Protein AF-A0A5E4IQS8-F1 (afdb_monomer_lite)

Structure (mmCIF, N/CA/C/O backbone):
data_AF-A0A5E4IQS8-F1
#
_entry.id   AF-A0A5E4IQS8-F1
#
loop_
_atom_site.group_PDB
_atom_site.id
_atom_site.type_symbol
_atom_site.label_atom_id
_atom_site.label_alt_id
_atom_site.label_comp_id
_atom_site.label_asym_id
_atom_site.label_entity_id
_atom_site.label_seq_id
_atom_site.pdbx_PDB_ins_code
_atom_site.Cartn_x
_atom_site.Cartn_y
_atom_site.Cartn_z
_atom_site.occupancy
_atom_site.B_iso_or_equiv
_atom_site.auth_seq_id
_atom_site.auth_comp_id
_atom_site.auth_asym_id
_atom_site.auth_atom_id
_atom_site.pdbx_PDB_model_num
ATOM 1 N N . MET A 1 1 ? -24.665 10.812 21.188 1.00 85.44 1 MET A N 1
ATOM 2 C CA . MET A 1 1 ? -24.007 9.504 21.394 1.00 85.44 1 MET A CA 1
ATOM 3 C C . MET A 1 1 ? -24.362 8.640 20.205 1.00 85.44 1 MET A C 1
ATOM 5 O O . MET A 1 1 ? -25.485 8.747 19.719 1.00 85.44 1 MET A O 1
ATOM 9 N N . ALA A 1 2 ? -23.408 7.871 19.702 1.00 87.38 2 ALA A N 1
ATOM 10 C CA . ALA A 1 2 ? -23.587 6.961 18.587 1.00 87.38 2 ALA A CA 1
ATOM 11 C C . ALA A 1 2 ? -23.256 5.541 19.056 1.00 87.38 2 ALA A C 1
ATOM 13 O O . ALA A 1 2 ? -22.151 5.292 19.540 1.00 87.38 2 ALA A O 1
ATOM 14 N N . SER A 1 3 ? -24.217 4.637 18.874 1.00 92.25 3 SER A N 1
ATOM 15 C CA . SER A 1 3 ? -24.029 3.204 19.079 1.00 92.25 3 SER A CA 1
ATOM 16 C C . SER A 1 3 ? -23.361 2.606 17.850 1.00 92.25 3 SER A C 1
ATOM 18 O O . SER A 1 3 ? -23.875 2.785 16.740 1.00 92.25 3 SER A O 1
ATOM 20 N N . ILE A 1 4 ? -22.245 1.909 18.036 1.00 94.06 4 ILE A N 1
ATOM 21 C CA . ILE A 1 4 ? -21.587 1.109 16.995 1.00 94.06 4 ILE A CA 1
ATOM 22 C C . ILE A 1 4 ? -21.351 -0.309 17.502 1.00 94.06 4 ILE A C 1
ATOM 24 O O . ILE A 1 4 ? -21.316 -0.543 18.708 1.00 94.06 4 ILE A O 1
ATOM 28 N N . GLU A 1 5 ? -21.157 -1.248 16.585 1.00 95.19 5 GLU A N 1
ATOM 29 C CA . GLU A 1 5 ? -20.845 -2.642 16.895 1.00 95.19 5 GLU A CA 1
ATOM 30 C C . GLU A 1 5 ? -19.453 -2.991 16.364 1.00 95.19 5 GLU A C 1
ATOM 32 O O . GLU A 1 5 ? -19.164 -2.754 15.194 1.00 95.19 5 GLU A O 1
ATOM 37 N N . VAL A 1 6 ? -18.593 -3.564 17.206 1.00 94.50 6 VAL A N 1
ATOM 38 C CA . VAL A 1 6 ? -17.263 -4.055 16.822 1.00 94.50 6 VAL A CA 1
ATOM 39 C C . VAL A 1 6 ? -17.162 -5.528 17.195 1.00 94.50 6 VAL A C 1
ATOM 41 O O . VAL A 1 6 ? -17.238 -5.869 18.374 1.00 94.50 6 VAL A O 1
ATOM 44 N N . ASP A 1 7 ? -17.025 -6.406 16.199 1.00 93.44 7 ASP A N 1
ATOM 45 C CA . ASP A 1 7 ? -16.983 -7.869 16.373 1.00 93.44 7 ASP A CA 1
ATOM 46 C C . ASP A 1 7 ? -18.123 -8.412 17.268 1.00 93.44 7 ASP A C 1
ATOM 48 O O . ASP A 1 7 ? -17.906 -9.232 18.163 1.00 93.44 7 ASP A O 1
ATOM 52 N N . GLY A 1 8 ? -19.348 -7.911 17.072 1.00 91.31 8 GLY A N 1
ATOM 53 C CA . GLY A 1 8 ? -20.524 -8.299 17.862 1.00 91.31 8 GLY A CA 1
ATOM 54 C C . GLY A 1 8 ? -20.674 -7.590 19.213 1.00 91.31 8 GLY A C 1
ATOM 55 O O . GLY A 1 8 ? -21.647 -7.841 19.922 1.00 91.31 8 GLY A O 1
ATOM 56 N N . LYS A 1 9 ? -19.743 -6.707 19.602 1.00 90.50 9 LYS A N 1
ATOM 57 C CA . LYS A 1 9 ? -19.822 -5.926 20.848 1.00 90.50 9 LYS A CA 1
ATOM 58 C C . LYS A 1 9 ? -20.271 -4.499 20.572 1.00 90.50 9 LYS A C 1
ATOM 60 O O . LYS A 1 9 ? -19.595 -3.767 19.854 1.00 90.50 9 LYS A O 1
ATOM 65 N N . SER A 1 10 ? -21.372 -4.083 21.190 1.00 90.88 10 SER A N 1
ATOM 66 C CA . SER A 1 10 ? -21.853 -2.704 21.094 1.00 90.88 10 SER A CA 1
ATOM 67 C C . SER A 1 10 ? -21.080 -1.762 22.020 1.00 90.88 10 SER A C 1
ATOM 69 O O . SER A 1 10 ? -20.809 -2.101 23.173 1.00 90.88 10 SER A O 1
ATOM 71 N N . VAL A 1 11 ? -20.764 -0.563 21.531 1.00 89.56 11 VAL A N 1
ATOM 72 C CA . VAL A 1 11 ? -20.163 0.522 22.315 1.00 89.56 11 VAL A CA 1
ATOM 73 C C . VAL A 1 11 ? -20.815 1.856 21.975 1.00 89.56 11 VAL A C 1
ATOM 75 O O . VAL A 1 11 ? -21.137 2.139 20.821 1.00 89.56 11 VAL A O 1
ATOM 78 N N . GLU A 1 12 ? -21.004 2.678 23.002 1.00 91.94 12 GLU A N 1
ATOM 79 C CA . GLU A 1 12 ? -21.505 4.041 22.878 1.00 91.94 12 GLU A CA 1
ATOM 80 C C . GLU A 1 12 ? -20.332 5.012 22.868 1.00 91.94 12 GLU A C 1
ATOM 82 O O . GLU A 1 12 ? -19.580 5.119 23.838 1.00 91.94 12 GLU A O 1
ATOM 87 N N . VAL A 1 13 ? -20.191 5.750 21.774 1.00 89.44 13 VAL A N 1
ATOM 88 C CA . VAL A 1 13 ? -19.145 6.762 21.616 1.00 89.44 13 VAL A CA 1
ATOM 89 C C . VAL A 1 13 ? -19.753 8.117 21.291 1.00 89.44 13 VAL A C 1
ATOM 91 O O . VAL A 1 13 ? -20.928 8.246 20.929 1.00 89.44 13 VAL A O 1
ATOM 94 N N . LYS A 1 14 ? -18.964 9.182 21.439 1.00 87.31 14 LYS A N 1
ATOM 95 C CA . LYS A 1 14 ? -19.402 10.511 21.014 1.00 87.31 14 LYS A CA 1
ATOM 96 C C . LYS A 1 14 ? -19.590 10.510 19.496 1.00 87.31 14 LYS A C 1
ATOM 98 O O . LYS A 1 14 ? -18.731 10.041 18.753 1.00 87.31 14 LYS A O 1
ATOM 103 N N . GLU A 1 15 ? -20.708 11.052 19.036 1.00 84.25 15 GLU A N 1
ATOM 104 C CA . GLU A 1 15 ? -20.966 11.207 17.606 1.00 84.25 15 GLU A CA 1
ATOM 105 C C . GLU A 1 15 ? -19.913 12.132 16.974 1.00 84.25 15 GLU A C 1
ATOM 107 O O . GLU A 1 15 ? -19.522 13.132 17.582 1.00 84.25 15 GLU A O 1
ATOM 112 N N . GLY A 1 16 ? -19.409 11.759 15.795 1.00 83.31 16 GLY A N 1
ATOM 113 C CA . GLY A 1 16 ? -18.315 12.467 15.122 1.00 83.31 16 GLY A CA 1
ATOM 114 C C . GLY A 1 16 ? -16.909 12.188 15.675 1.00 83.31 16 GLY A C 1
ATOM 115 O O . GLY A 1 16 ? -15.954 12.790 15.191 1.00 83.31 16 GLY A O 1
ATOM 116 N N . SER A 1 17 ? -16.752 11.291 16.658 1.00 91.06 17 SER A N 1
ATOM 117 C CA . SER A 1 17 ? -15.427 10.780 17.054 1.00 91.06 17 SER A CA 1
ATOM 118 C C . SER A 1 17 ? -14.770 9.974 15.927 1.00 91.06 17 SER A C 1
ATOM 120 O O . SER A 1 17 ? -15.445 9.502 15.003 1.00 91.06 17 SER A O 1
ATOM 122 N N . SER A 1 18 ? -13.444 9.819 15.980 1.00 93.31 18 SER A N 1
ATOM 123 C CA . SER A 1 18 ? -12.753 8.963 15.019 1.00 93.31 18 SER A CA 1
ATOM 124 C C . SER A 1 18 ? -12.981 7.487 15.350 1.00 93.31 18 SER A C 1
ATOM 126 O O . SER A 1 18 ? -13.159 7.105 16.508 1.00 93.31 18 SER A O 1
ATOM 128 N N . ILE A 1 19 ? -12.935 6.625 14.333 1.00 94.62 19 ILE A N 1
ATOM 129 C CA . ILE A 1 19 ? -12.995 5.171 14.549 1.00 94.62 19 ILE A CA 1
ATOM 130 C C . ILE A 1 19 ? -11.798 4.711 15.394 1.00 94.62 19 ILE A C 1
ATOM 132 O O . ILE A 1 19 ? -11.928 3.799 16.205 1.00 94.62 19 ILE A O 1
ATOM 136 N N . LYS A 1 20 ? -10.644 5.377 15.256 1.00 92.56 20 LYS A N 1
ATOM 137 C CA . LYS A 1 20 ? -9.470 5.149 16.104 1.00 92.56 20 LYS A CA 1
ATOM 138 C C . LYS A 1 20 ? -9.798 5.355 17.588 1.00 92.56 20 LYS A C 1
ATOM 140 O O . LYS A 1 20 ? -9.543 4.444 18.368 1.00 92.56 20 LYS A O 1
ATOM 145 N N . ASP A 1 21 ? -10.414 6.482 17.954 1.00 89.38 21 ASP A N 1
ATOM 146 C CA . ASP A 1 21 ? -10.785 6.774 19.350 1.00 89.38 21 ASP A CA 1
ATOM 147 C C . ASP A 1 21 ? -11.781 5.737 19.888 1.00 89.38 21 ASP A C 1
ATOM 149 O O . ASP A 1 21 ? -11.688 5.305 21.036 1.00 89.38 21 ASP A O 1
ATOM 153 N N . ALA A 1 22 ? -12.723 5.297 19.047 1.00 91.19 22 ALA A N 1
ATOM 154 C CA . ALA A 1 22 ? -13.688 4.264 19.411 1.00 91.19 22 ALA A CA 1
ATOM 155 C C . ALA A 1 22 ? -13.021 2.901 19.672 1.00 91.19 22 ALA A C 1
ATOM 157 O O . ALA A 1 22 ? -13.365 2.214 20.635 1.00 91.19 22 ALA A O 1
ATOM 158 N N . LEU A 1 23 ? -12.036 2.518 18.854 1.00 92.50 23 LEU A N 1
ATOM 159 C CA . LEU A 1 23 ? -11.242 1.307 19.073 1.00 92.50 23 LEU A CA 1
ATOM 160 C C . LEU A 1 23 ? -10.378 1.425 20.342 1.00 92.50 23 LEU A C 1
ATOM 162 O O . LEU A 1 23 ? -10.297 0.480 21.124 1.00 92.50 23 LEU A O 1
ATOM 166 N N . GLU A 1 24 ? -9.770 2.581 20.597 1.00 90.75 24 GLU A N 1
ATOM 167 C CA . GLU A 1 24 ? -9.005 2.816 21.829 1.00 90.75 24 GLU A CA 1
ATOM 168 C C . GLU A 1 24 ? -9.899 2.739 23.080 1.00 90.75 24 GLU A C 1
ATOM 170 O O . GLU A 1 24 ? -9.515 2.110 24.068 1.00 90.75 24 GLU A O 1
ATOM 175 N N . ALA A 1 25 ? -11.128 3.269 23.020 1.00 87.75 25 ALA A N 1
ATOM 176 C CA . ALA A 1 25 ? -12.119 3.161 24.097 1.00 87.75 25 ALA A CA 1
ATOM 177 C C . ALA A 1 25 ? -12.546 1.708 24.388 1.00 87.75 25 ALA A C 1
ATOM 179 O O . ALA A 1 25 ? -12.882 1.374 25.524 1.00 87.75 25 ALA A O 1
ATOM 180 N N . LEU A 1 26 ? -12.481 0.827 23.385 1.00 88.88 26 LEU A N 1
ATOM 181 C CA . LEU A 1 26 ? -12.693 -0.619 23.519 1.00 88.88 26 LEU A CA 1
ATOM 182 C C . LEU A 1 26 ? -11.461 -1.378 24.049 1.00 88.88 26 LEU A C 1
ATOM 184 O O . LEU A 1 26 ? -11.502 -2.601 24.199 1.00 88.88 26 LEU A O 1
ATOM 188 N N . GLY A 1 27 ? -10.365 -0.673 24.344 1.00 90.12 27 GLY A N 1
ATOM 189 C CA . GLY A 1 27 ? -9.129 -1.242 24.878 1.00 90.12 27 GLY A CA 1
ATOM 190 C C . GLY A 1 27 ? -8.151 -1.740 23.813 1.00 90.12 27 GLY A C 1
ATOM 191 O O . GLY A 1 27 ? -7.143 -2.370 24.154 1.00 90.12 27 GLY A O 1
ATOM 192 N N . PHE A 1 28 ? -8.404 -1.467 22.529 1.00 90.75 28 PHE A N 1
ATOM 193 C CA . PHE A 1 28 ? -7.434 -1.773 21.486 1.00 90.75 28 PHE A CA 1
ATOM 194 C C . PHE A 1 28 ? -6.240 -0.818 21.549 1.00 90.75 28 PHE A C 1
ATOM 196 O O . PHE A 1 28 ? -6.366 0.367 21.842 1.00 90.75 28 PHE A O 1
ATOM 203 N N . LYS A 1 29 ? -5.051 -1.341 21.241 1.00 93.19 29 LYS A N 1
ATOM 204 C CA . LYS A 1 29 ? -3.822 -0.544 21.148 1.00 93.19 29 LYS A CA 1
ATOM 205 C C . LYS A 1 29 ? -3.531 -0.209 19.699 1.00 93.19 29 LYS A C 1
ATOM 207 O O . LYS A 1 29 ? -3.627 -1.091 18.848 1.00 93.19 29 LYS A O 1
ATOM 212 N N . ILE A 1 30 ? -3.107 1.020 19.434 1.00 91.25 30 ILE A N 1
ATOM 213 C CA . ILE A 1 30 ? -2.637 1.434 18.112 1.00 91.25 30 ILE A CA 1
ATOM 214 C C . ILE A 1 30 ? -1.128 1.216 18.015 1.00 91.25 30 ILE A C 1
ATOM 216 O O . ILE A 1 30 ? -0.361 1.635 18.880 1.00 91.25 30 ILE A O 1
ATOM 220 N N . ALA A 1 31 ? -0.710 0.538 16.954 1.00 91.19 31 ALA A N 1
ATOM 221 C CA . ALA A 1 31 ? 0.678 0.261 16.631 1.00 91.19 31 ALA A CA 1
ATOM 222 C C . ALA A 1 31 ? 1.126 1.149 15.464 1.00 91.19 31 ALA A C 1
ATOM 224 O O . ALA A 1 31 ? 0.503 1.166 14.401 1.00 91.19 31 ALA A O 1
ATOM 225 N N . MET A 1 32 ? 2.244 1.849 15.652 1.00 87.12 32 MET A N 1
ATOM 226 C CA . MET A 1 32 ? 2.892 2.650 14.605 1.00 87.12 32 MET A CA 1
ATOM 227 C C . MET A 1 32 ? 3.995 1.875 13.889 1.00 87.12 32 MET A C 1
ATOM 229 O O . MET A 1 32 ? 4.355 2.206 12.761 1.00 87.12 32 MET A O 1
ATOM 233 N N . PHE A 1 33 ? 4.504 0.818 14.527 1.00 85.69 33 PHE A N 1
ATOM 234 C CA . PHE A 1 33 ? 5.557 -0.036 13.993 1.00 85.69 33 PHE A CA 1
ATOM 235 C C . PHE A 1 33 ? 5.079 -1.487 13.879 1.00 85.69 33 PHE A C 1
ATOM 237 O O . PHE A 1 33 ? 4.389 -1.962 14.782 1.00 85.69 33 PHE A O 1
ATOM 244 N N . PRO A 1 34 ? 5.501 -2.236 12.845 1.00 79.69 34 PRO A N 1
ATOM 245 C CA . PRO A 1 34 ? 5.106 -3.637 12.671 1.00 79.69 34 PRO A CA 1
ATOM 246 C C . PRO A 1 34 ? 5.489 -4.557 13.835 1.00 79.69 34 PRO A C 1
ATOM 248 O O . PRO A 1 34 ? 4.867 -5.594 14.033 1.00 79.69 34 PRO A O 1
ATOM 251 N N . SER A 1 35 ? 6.515 -4.196 14.612 1.00 79.50 35 SER A N 1
ATOM 252 C CA . SER A 1 35 ? 6.949 -4.958 15.788 1.00 79.50 35 SER A CA 1
ATOM 253 C C . SER A 1 35 ? 6.071 -4.744 17.025 1.00 79.50 35 SER A C 1
ATOM 255 O O . SER A 1 35 ? 6.222 -5.465 18.011 1.00 79.50 35 SER A O 1
ATOM 257 N N . GLN A 1 36 ? 5.204 -3.730 17.025 1.00 84.88 36 GLN A N 1
ATOM 258 C CA . GLN A 1 36 ? 4.317 -3.433 18.146 1.00 84.88 36 GLN A CA 1
ATOM 259 C C . GLN A 1 36 ? 3.044 -4.277 18.056 1.00 84.88 36 GLN A C 1
ATOM 261 O O . GLN A 1 36 ? 2.466 -4.450 16.987 1.00 84.88 36 GLN A O 1
ATOM 266 N N . LYS A 1 37 ? 2.576 -4.780 19.202 1.00 85.00 37 LYS A N 1
ATOM 267 C CA . LYS A 1 37 ? 1.266 -5.435 19.290 1.00 85.00 37 LYS A CA 1
ATOM 268 C C . LYS A 1 37 ? 0.165 -4.371 19.259 1.00 85.00 37 LYS A C 1
ATOM 270 O O . LYS A 1 37 ? 0.191 -3.460 20.083 1.00 85.00 37 LYS A O 1
ATOM 275 N N . GLY A 1 38 ? -0.804 -4.516 18.360 1.00 89.31 38 GLY A N 1
ATOM 276 C CA . GLY A 1 38 ? -1.940 -3.603 18.229 1.00 89.31 38 GLY A CA 1
ATOM 277 C C . GLY A 1 38 ? -2.459 -3.513 16.795 1.00 89.31 38 GLY A C 1
ATOM 278 O O . GLY A 1 38 ? -1.943 -4.186 15.902 1.00 89.31 38 GLY A O 1
ATOM 279 N N . PHE A 1 39 ? -3.458 -2.660 16.570 1.00 91.19 39 PHE A N 1
ATOM 280 C CA . PHE A 1 39 ? -3.901 -2.292 15.229 1.00 91.19 39 PHE A CA 1
ATOM 281 C C . PHE A 1 39 ? -2.862 -1.417 14.554 1.00 91.19 39 PHE A C 1
ATOM 283 O O . PHE A 1 39 ? -2.554 -0.318 15.015 1.00 91.19 39 PHE A O 1
ATOM 290 N N . PHE A 1 40 ? -2.333 -1.902 13.441 1.00 93.31 40 PHE A N 1
ATOM 291 C CA . PHE A 1 40 ? -1.278 -1.217 12.721 1.00 93.31 40 PHE A CA 1
ATOM 292 C C . PHE A 1 40 ? -1.838 -0.044 11.900 1.00 93.31 40 PHE A C 1
ATOM 294 O O . PHE A 1 40 ? -2.517 -0.243 10.893 1.00 93.31 40 PHE A O 1
ATOM 301 N N . MET A 1 41 ? -1.550 1.192 12.323 1.00 94.38 41 MET A N 1
ATOM 302 C CA . MET A 1 41 ? -2.039 2.429 11.690 1.00 94.38 41 MET A CA 1
ATOM 303 C C . MET A 1 41 ? -0.896 3.398 11.330 1.00 94.38 41 MET A C 1
ATOM 305 O O . MET A 1 41 ? -0.905 4.555 11.744 1.00 94.38 41 MET A O 1
ATOM 309 N N . PRO A 1 42 ? 0.098 2.963 10.536 1.00 92.69 42 PRO A N 1
ATOM 310 C CA . PRO A 1 42 ? 1.390 3.643 10.431 1.00 92.69 42 PRO A CA 1
ATOM 311 C C . PRO A 1 42 ? 1.348 5.015 9.749 1.00 92.69 42 PRO A C 1
ATOM 313 O O . PRO A 1 42 ? 2.099 5.904 10.132 1.00 92.69 42 PRO A O 1
ATOM 316 N N . CYS A 1 43 ? 0.513 5.192 8.719 1.00 93.19 43 CYS A N 1
ATOM 317 C CA . CYS A 1 43 ? 0.536 6.424 7.920 1.00 93.19 43 CYS A CA 1
ATOM 318 C C . CYS A 1 43 ? -0.361 7.537 8.468 1.00 93.19 43 CYS A C 1
ATOM 320 O O . CYS A 1 43 ? -0.123 8.699 8.178 1.00 93.19 43 CYS A O 1
ATOM 322 N N . GLN A 1 44 ? -1.428 7.182 9.193 1.00 92.25 44 GLN A N 1
ATOM 323 C CA . GLN A 1 44 ? -2.480 8.102 9.655 1.00 92.25 44 GLN A CA 1
ATOM 324 C C . GLN A 1 44 ? -3.087 9.028 8.574 1.00 92.25 44 GLN A C 1
ATOM 326 O O . GLN A 1 44 ? -3.775 9.985 8.899 1.00 92.25 44 GLN A O 1
ATOM 331 N N . THR A 1 45 ? -2.895 8.719 7.287 1.00 92.62 45 THR A N 1
ATOM 332 C CA . THR A 1 45 ? -3.428 9.495 6.153 1.00 92.62 45 THR A CA 1
ATOM 333 C C . THR A 1 45 ? -4.466 8.737 5.332 1.00 92.62 45 THR A C 1
ATOM 335 O O . THR A 1 45 ? -5.022 9.285 4.395 1.00 92.62 45 THR A O 1
ATOM 338 N N . GLY A 1 46 ? -4.713 7.458 5.626 1.00 94.44 46 GLY A N 1
ATOM 339 C CA . GLY A 1 46 ? -5.616 6.602 4.847 1.00 94.44 46 GLY A CA 1
ATOM 340 C C . GLY A 1 46 ? -5.021 6.050 3.545 1.00 94.44 46 GLY A C 1
ATOM 341 O O . GLY A 1 46 ? -5.593 5.133 2.968 1.00 94.44 46 GLY A O 1
ATOM 342 N N . GLY A 1 47 ? -3.840 6.509 3.114 1.00 95.81 47 GLY A N 1
ATOM 343 C CA . GLY A 1 47 ? -3.245 6.102 1.834 1.00 95.81 47 GLY A CA 1
ATOM 344 C C . GLY A 1 47 ? -2.664 4.680 1.798 1.00 95.81 47 GLY A C 1
ATOM 345 O O . GLY A 1 47 ? -2.776 3.991 0.783 1.00 95.81 47 GLY A O 1
ATOM 346 N N . CYS A 1 48 ? -2.068 4.195 2.899 1.00 95.81 48 CYS A N 1
ATOM 347 C CA . CYS A 1 48 ? -1.436 2.862 2.902 1.00 95.81 48 CYS A CA 1
ATOM 348 C C . CYS A 1 48 ? -2.439 1.706 2.985 1.00 95.81 48 CYS A C 1
ATOM 350 O O . CYS A 1 48 ? -2.096 0.590 2.603 1.00 95.81 48 CYS A O 1
ATOM 352 N N . TRP A 1 49 ? -3.650 1.959 3.498 1.00 96.56 49 TRP A N 1
ATOM 353 C CA . TRP A 1 49 ? -4.700 0.957 3.725 1.00 96.56 49 TRP A CA 1
ATOM 354 C C . TRP A 1 49 ? -4.343 -0.204 4.676 1.00 96.56 49 TRP A C 1
ATOM 356 O O . TRP A 1 49 ? -5.120 -1.141 4.823 1.00 96.56 49 TRP A O 1
ATOM 366 N N . SER A 1 50 ? -3.218 -0.139 5.392 1.00 95.38 50 SER A N 1
ATOM 367 C CA . SER A 1 50 ? -2.834 -1.173 6.369 1.00 95.38 50 SER A CA 1
ATOM 368 C C . SER A 1 50 ? -3.754 -1.246 7.586 1.00 95.38 50 SER A C 1
ATOM 370 O O . SER A 1 50 ? -3.847 -2.292 8.216 1.00 95.38 50 SER A O 1
ATOM 372 N N . CYS A 1 51 ? -4.435 -0.145 7.906 1.00 95.00 51 CYS A N 1
ATOM 373 C CA . CYS A 1 51 ? -5.410 -0.063 8.991 1.00 95.00 51 CYS A CA 1
ATOM 374 C C . CYS A 1 51 ? -6.832 -0.436 8.552 1.00 95.00 51 CYS A C 1
ATOM 376 O O . CYS A 1 51 ? -7.773 -0.193 9.301 1.00 9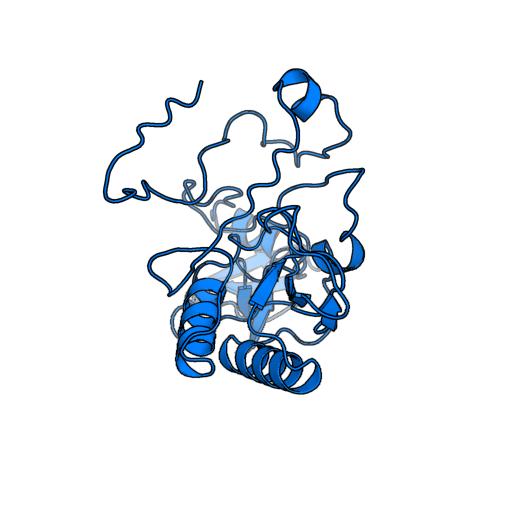5.00 51 CYS A O 1
ATOM 378 N N . ALA A 1 52 ? -7.022 -0.916 7.320 1.00 96.19 52 ALA A N 1
ATOM 379 C CA . ALA A 1 52 ? -8.358 -1.080 6.780 1.00 96.19 52 ALA A CA 1
ATOM 380 C C . ALA A 1 52 ? -9.129 -2.203 7.486 1.00 96.19 52 ALA A C 1
ATOM 382 O O . ALA A 1 52 ? -8.623 -3.320 7.615 1.00 96.19 52 ALA A O 1
ATOM 383 N N . LEU A 1 53 ? -10.353 -1.889 7.911 1.00 96.12 53 LEU A N 1
ATOM 384 C CA . LEU A 1 53 ? -11.296 -2.814 8.541 1.00 96.12 53 LEU A CA 1
ATOM 385 C C . LEU A 1 53 ? -12.539 -2.963 7.662 1.00 96.12 53 LEU A C 1
ATOM 387 O O . LEU A 1 53 ? -12.801 -2.114 6.806 1.00 96.12 53 LEU A O 1
ATOM 391 N N . GLU A 1 54 ? -13.293 -4.044 7.850 1.00 96.38 54 GLU A N 1
ATOM 392 C CA . GLU A 1 54 ? -14.591 -4.190 7.192 1.00 96.38 54 GLU A CA 1
ATOM 393 C C . GLU A 1 54 ? -15.635 -3.411 7.989 1.00 96.38 54 GLU A C 1
ATOM 395 O O . GLU A 1 54 ? -15.857 -3.674 9.167 1.00 96.38 54 GLU A O 1
ATOM 400 N N . ILE A 1 55 ? -16.263 -2.447 7.333 1.00 95.19 55 ILE A N 1
ATOM 401 C CA . ILE A 1 55 ? -17.282 -1.572 7.887 1.00 95.19 55 ILE A CA 1
ATOM 402 C C . ILE A 1 55 ? -18.521 -1.711 7.014 1.00 95.19 55 ILE A C 1
ATOM 404 O O . ILE A 1 55 ? -18.464 -1.446 5.816 1.00 95.19 55 ILE A O 1
ATOM 408 N N . ASP A 1 56 ? -19.619 -2.187 7.596 1.00 94.25 56 ASP A N 1
ATOM 409 C CA . ASP A 1 56 ? -20.888 -2.422 6.894 1.00 94.25 56 ASP A CA 1
ATOM 410 C C . ASP A 1 56 ? -20.729 -3.244 5.595 1.00 94.25 56 ASP A C 1
ATOM 412 O O . ASP A 1 56 ? -21.414 -3.033 4.596 1.00 94.25 56 ASP A O 1
ATOM 416 N N . GLY A 1 57 ? -19.804 -4.213 5.615 1.00 91.88 57 GLY A N 1
ATOM 417 C CA . GLY A 1 57 ? -19.492 -5.093 4.484 1.00 91.88 57 GLY A CA 1
ATOM 418 C C . GLY A 1 57 ? -18.490 -4.523 3.473 1.00 91.88 57 GLY A C 1
ATOM 419 O O . GLY A 1 57 ? -18.195 -5.185 2.479 1.00 91.88 57 GLY A O 1
ATOM 420 N N . GLN A 1 58 ? -17.943 -3.326 3.704 1.00 93.12 58 GLN A N 1
ATOM 421 C CA . GLN A 1 58 ? -16.949 -2.697 2.834 1.00 93.12 58 GLN A CA 1
ATOM 422 C C . GLN A 1 58 ? -15.615 -2.480 3.549 1.00 93.12 58 GLN A C 1
ATOM 424 O O . GLN A 1 58 ? -15.560 -2.013 4.680 1.00 93.12 58 GLN A O 1
ATOM 429 N N . LEU A 1 59 ? -14.507 -2.784 2.872 1.00 95.12 59 LEU A N 1
ATOM 430 C CA . LEU A 1 59 ? -13.172 -2.516 3.406 1.00 95.12 59 LEU A CA 1
ATOM 431 C C . LEU A 1 59 ? -12.874 -1.009 3.335 1.00 95.12 59 LEU A C 1
ATOM 433 O O . LEU A 1 59 ? -12.893 -0.448 2.238 1.00 95.12 59 LEU A O 1
ATOM 437 N N . MET A 1 60 ? -12.556 -0.375 4.468 1.00 95.00 60 MET A N 1
ATOM 438 C CA . MET A 1 60 ? -12.265 1.065 4.547 1.00 95.00 60 MET A CA 1
ATOM 439 C C . MET A 1 60 ? -11.106 1.385 5.508 1.00 95.00 60 MET A C 1
ATOM 441 O O . MET A 1 60 ? -10.967 0.722 6.538 1.00 95.00 60 MET A O 1
ATOM 445 N N . PRO A 1 61 ? -10.281 2.416 5.231 1.00 95.38 61 PRO A N 1
ATOM 446 C CA . PRO A 1 61 ? -9.195 2.830 6.114 1.00 95.38 61 PRO A CA 1
ATOM 447 C C . PRO A 1 61 ? -9.741 3.546 7.355 1.00 95.38 61 PRO A C 1
ATOM 449 O O . PRO A 1 61 ? -10.355 4.606 7.261 1.00 95.38 61 PRO A O 1
ATOM 452 N N . VAL A 1 62 ? -9.464 3.011 8.545 1.00 95.19 62 VAL A N 1
ATOM 453 C CA . VAL A 1 62 ? -10.078 3.532 9.782 1.00 95.19 62 VAL A CA 1
ATOM 454 C C . VAL A 1 62 ? -9.330 4.701 10.417 1.00 95.19 62 VAL A C 1
ATOM 456 O O . VAL A 1 62 ? -9.904 5.430 11.217 1.00 95.19 62 VAL A O 1
ATOM 459 N N . CYS A 1 63 ? -8.062 4.929 10.058 1.00 93.19 63 CYS A N 1
ATOM 460 C CA . CYS A 1 63 ? -7.249 5.985 10.678 1.00 93.19 63 CYS A CA 1
ATOM 461 C C . CYS A 1 63 ? -7.702 7.414 10.328 1.00 93.19 63 CYS A C 1
ATOM 463 O O . CYS A 1 63 ? -7.274 8.353 10.987 1.00 93.19 63 CYS A O 1
ATOM 465 N N . ILE A 1 64 ? -8.534 7.569 9.295 1.00 92.94 64 ILE A N 1
ATOM 466 C CA . ILE A 1 64 ? -9.175 8.835 8.899 1.00 92.94 64 ILE A CA 1
ATOM 467 C C . ILE A 1 64 ? -10.710 8.742 8.945 1.00 92.94 64 ILE A C 1
ATOM 469 O O . ILE A 1 64 ? -11.399 9.682 8.560 1.00 92.94 64 ILE A O 1
ATOM 473 N N . GLY A 1 65 ? -11.248 7.592 9.362 1.00 92.88 65 GLY A N 1
ATOM 474 C CA . GLY A 1 65 ? -12.681 7.333 9.372 1.00 92.88 65 GLY A CA 1
ATOM 475 C C . GLY A 1 65 ? -13.354 7.921 10.608 1.00 92.88 65 GLY A C 1
ATOM 476 O O . GLY A 1 65 ? -12.795 7.905 11.707 1.00 92.88 65 GLY A O 1
ATOM 477 N N . THR A 1 66 ? -14.582 8.400 10.432 1.00 94.62 66 THR A N 1
ATOM 478 C CA . THR A 1 66 ? -15.430 8.906 11.515 1.00 94.62 66 THR A CA 1
ATOM 479 C C . THR A 1 66 ? -16.529 7.910 11.845 1.00 94.62 66 THR A C 1
ATOM 481 O O . THR A 1 66 ? -17.097 7.279 10.953 1.00 94.62 66 THR A O 1
ATOM 484 N N . VAL A 1 67 ? -16.864 7.808 13.125 1.00 93.88 67 VAL A N 1
ATOM 485 C CA . VAL A 1 67 ? -17.963 6.973 13.614 1.00 93.88 67 VAL A CA 1
ATOM 486 C C . VAL A 1 67 ? -19.290 7.484 13.052 1.00 93.88 67 VAL A C 1
ATOM 488 O O . VAL A 1 67 ? -19.611 8.668 13.173 1.00 93.88 67 VAL A O 1
ATOM 491 N N . GLN A 1 68 ? -20.079 6.570 12.488 1.00 91.75 68 GLN A N 1
ATOM 492 C CA . GLN A 1 68 ? -21.477 6.802 12.128 1.00 91.75 68 GLN A CA 1
ATOM 493 C C . GLN A 1 68 ? -22.390 5.926 12.987 1.00 91.75 68 GLN A C 1
ATOM 495 O O . GLN A 1 68 ? -22.023 4.820 13.383 1.00 91.75 68 GLN A O 1
ATOM 500 N N . LYS A 1 69 ? -23.588 6.422 13.298 1.00 91.31 69 LYS A N 1
ATOM 501 C CA . LYS A 1 69 ? -24.562 5.690 14.113 1.00 91.31 69 LYS A CA 1
ATOM 502 C C . LYS A 1 69 ? -24.977 4.387 13.422 1.00 91.31 69 LYS A C 1
ATOM 504 O O . LYS A 1 69 ? -25.384 4.408 12.267 1.00 91.31 69 LYS A O 1
ATOM 509 N N . GLY A 1 70 ? -24.938 3.279 14.162 1.00 90.94 70 GLY A N 1
ATOM 510 C CA . GLY A 1 70 ? -25.329 1.952 13.679 1.00 90.94 70 GLY A CA 1
ATOM 511 C C . GLY A 1 70 ? -24.269 1.240 12.836 1.00 90.94 70 GLY A C 1
ATOM 512 O O . GLY A 1 70 ? -24.550 0.157 12.328 1.00 90.94 70 GLY A O 1
ATOM 513 N N . MET A 1 71 ? -23.077 1.826 12.701 1.00 94.00 71 MET A N 1
ATOM 514 C CA . MET A 1 71 ? -21.953 1.239 11.975 1.00 94.00 71 MET A CA 1
ATOM 515 C C . MET A 1 71 ? -21.545 -0.107 12.591 1.00 94.00 71 MET A C 1
ATOM 517 O O . MET A 1 71 ? -21.384 -0.210 13.812 1.00 94.00 71 MET A O 1
ATOM 521 N N . ARG A 1 72 ? -21.339 -1.122 11.744 1.00 95.81 72 ARG A N 1
ATOM 522 C CA . ARG A 1 72 ? -20.808 -2.434 12.144 1.00 95.81 72 ARG A CA 1
ATOM 523 C C . ARG A 1 72 ? -19.395 -2.629 11.620 1.00 95.81 72 ARG A C 1
ATOM 525 O O . ARG A 1 72 ? -19.174 -2.598 10.413 1.00 95.81 72 ARG A O 1
ATOM 532 N N . ILE A 1 73 ? -18.455 -2.879 12.521 1.00 95.75 73 ILE A N 1
ATOM 533 C CA . ILE A 1 73 ? -17.031 -3.040 12.239 1.00 95.75 73 ILE A CA 1
ATOM 534 C C . ILE A 1 73 ? -16.628 -4.489 12.520 1.00 95.75 73 ILE A C 1
ATOM 536 O O . ILE A 1 73 ? -16.850 -5.000 13.618 1.00 95.75 73 ILE A O 1
ATOM 540 N N . LYS A 1 74 ? -15.987 -5.139 11.548 1.00 95.44 74 LYS A N 1
ATOM 541 C CA . LYS A 1 74 ? -15.273 -6.404 11.747 1.00 95.44 74 LYS A CA 1
ATOM 542 C C . LYS A 1 74 ? -13.778 -6.174 11.638 1.00 95.44 74 LYS A C 1
ATOM 544 O O . LYS A 1 74 ? -13.289 -5.583 10.670 1.00 95.44 74 LYS A O 1
ATOM 549 N N . THR A 1 75 ? -13.055 -6.647 12.643 1.00 93.62 75 THR A N 1
ATOM 550 C CA . THR A 1 75 ? -11.614 -6.418 12.746 1.00 93.62 75 THR A CA 1
ATOM 551 C C . THR A 1 75 ? -10.792 -7.435 11.959 1.00 93.62 75 THR A C 1
ATOM 553 O O . THR A 1 75 ? -9.716 -7.100 11.460 1.00 93.62 75 THR A O 1
ATOM 556 N N . ASP A 1 76 ? -11.302 -8.658 11.796 1.00 92.38 76 ASP A N 1
ATOM 557 C CA . ASP A 1 76 ? -10.690 -9.669 10.939 1.00 92.38 76 ASP A CA 1
ATOM 558 C C . ASP A 1 76 ? -10.998 -9.388 9.463 1.00 92.38 76 ASP A C 1
ATOM 560 O O . ASP A 1 76 ? -12.123 -9.541 8.993 1.00 92.38 76 ASP A O 1
ATOM 564 N N . THR A 1 77 ? -9.965 -8.990 8.723 1.00 92.19 77 THR A N 1
ATOM 565 C CA . THR A 1 77 ? -10.024 -8.733 7.278 1.00 92.19 77 THR A CA 1
ATOM 566 C C . THR A 1 77 ? -9.194 -9.725 6.469 1.00 92.19 77 THR A C 1
ATOM 568 O O . THR A 1 77 ? -8.878 -9.479 5.300 1.00 92.19 77 THR A O 1
ATOM 571 N N . SER A 1 78 ? -8.808 -10.858 7.065 1.00 88.00 78 SER A N 1
ATOM 572 C CA . SER A 1 78 ? -7.943 -11.862 6.436 1.00 88.00 78 SER A CA 1
ATOM 573 C C . SER A 1 78 ? -8.504 -12.396 5.109 1.00 88.00 78 SER A C 1
ATOM 575 O O . SER A 1 78 ? -7.741 -12.597 4.155 1.00 88.00 78 SER A O 1
ATOM 577 N N 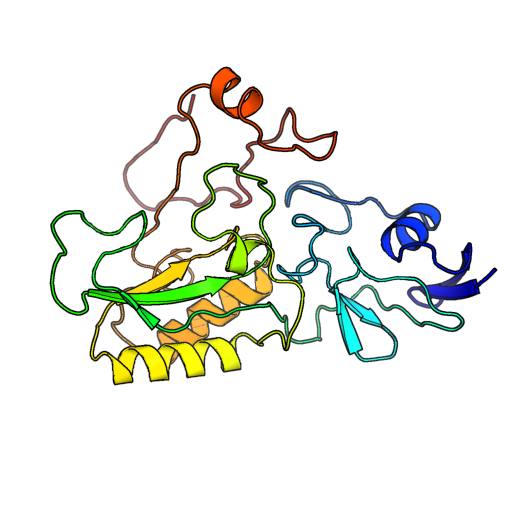. SER A 1 79 ? -9.828 -12.526 5.004 1.00 87.50 79 SER A N 1
ATOM 578 C CA . SER A 1 79 ? -10.560 -12.969 3.810 1.00 87.50 79 SER A CA 1
ATOM 579 C C . SER A 1 79 ? -10.727 -11.886 2.733 1.00 87.50 79 SER A C 1
ATOM 581 O O . SER A 1 79 ? -10.768 -12.203 1.545 1.00 87.50 79 SER A O 1
ATOM 583 N N . SER A 1 80 ? -10.760 -10.607 3.110 1.00 92.19 80 SER A N 1
ATOM 584 C CA . SER A 1 80 ? -11.008 -9.485 2.190 1.00 92.19 80 SER A CA 1
ATOM 585 C C . SER A 1 80 ? -9.746 -9.107 1.416 1.00 92.19 80 SER A C 1
ATOM 587 O O . SER A 1 80 ? -8.723 -8.876 2.060 1.00 92.19 80 SER A O 1
ATOM 589 N N . PRO A 1 81 ? -9.742 -9.019 0.070 1.00 94.19 81 PRO A N 1
ATOM 590 C CA . PRO A 1 81 ? -8.547 -8.659 -0.697 1.00 94.19 81 PRO A CA 1
ATOM 591 C C . PRO A 1 81 ? -7.936 -7.339 -0.207 1.00 94.19 81 PRO A C 1
ATOM 593 O O . PRO A 1 81 ? -8.673 -6.366 -0.023 1.00 94.19 81 PRO A O 1
ATOM 596 N N . PRO A 1 82 ? -6.608 -7.271 0.011 1.00 96.50 82 PRO A N 1
ATOM 597 C CA . PRO A 1 82 ? -5.997 -6.038 0.469 1.00 96.50 82 PRO A CA 1
ATOM 598 C C . PRO A 1 82 ? -6.134 -4.983 -0.629 1.00 96.50 82 PRO A C 1
ATOM 600 O O . PRO A 1 82 ? -6.051 -5.284 -1.819 1.00 96.50 82 PRO A O 1
ATOM 603 N N . LYS A 1 83 ? -6.299 -3.730 -0.229 1.00 97.38 83 LYS A N 1
ATOM 604 C CA . LYS A 1 83 ? -6.345 -2.592 -1.144 1.00 97.38 83 LYS A CA 1
ATOM 605 C C . LYS A 1 83 ? -5.260 -1.595 -0.772 1.00 97.38 83 LYS A C 1
ATOM 607 O O . LYS A 1 83 ? -4.758 -1.644 0.349 1.00 97.38 83 LYS A O 1
ATOM 612 N N . ARG A 1 84 ? -4.875 -0.730 -1.708 1.00 97.12 84 ARG A N 1
ATOM 613 C CA . ARG A 1 84 ? -3.965 0.391 -1.462 1.00 97.12 84 ARG A CA 1
ATOM 614 C C . ARG A 1 84 ? -4.172 1.486 -2.496 1.00 97.12 84 ARG A C 1
ATOM 616 O O . ARG A 1 84 ? -4.379 1.192 -3.669 1.00 97.12 84 ARG A O 1
ATOM 623 N N . MET A 1 85 ? -4.055 2.742 -2.081 1.00 97.19 85 MET A N 1
ATOM 624 C CA . MET A 1 85 ? -3.967 3.849 -3.029 1.00 97.19 85 MET A CA 1
ATOM 625 C C . MET A 1 85 ? -2.636 3.766 -3.780 1.00 97.19 85 MET A C 1
ATOM 627 O O . MET A 1 85 ? -1.563 3.786 -3.170 1.00 97.19 85 MET A O 1
ATOM 631 N N . VAL A 1 86 ? -2.707 3.655 -5.103 1.00 96.38 86 VAL A N 1
ATOM 632 C CA . VAL A 1 86 ? -1.542 3.608 -5.989 1.00 96.38 86 VAL A CA 1
ATOM 633 C C . VAL A 1 86 ? -1.853 4.429 -7.229 1.00 96.38 86 VAL A C 1
ATOM 635 O O . VAL A 1 86 ? -2.947 4.333 -7.777 1.00 96.38 86 VAL A O 1
ATOM 638 N N . GLY A 1 87 ? -0.898 5.236 -7.675 1.00 93.94 87 GLY A N 1
ATOM 639 C CA . GLY A 1 87 ? -1.072 6.090 -8.842 1.00 93.94 87 GLY A CA 1
ATOM 640 C C . GLY A 1 87 ? 0.234 6.363 -9.571 1.00 93.94 87 GLY A C 1
ATOM 641 O O . GLY A 1 87 ? 1.255 5.732 -9.309 1.00 93.94 87 GLY A O 1
ATOM 642 N N . GLY A 1 88 ? 0.187 7.315 -10.504 1.00 93.50 88 GLY A N 1
ATOM 643 C CA . GLY A 1 88 ? 1.371 7.780 -11.228 1.00 93.50 88 GLY A CA 1
ATOM 644 C C . GLY A 1 88 ? 2.068 6.686 -12.039 1.00 93.50 88 GLY A C 1
ATOM 645 O O . GLY A 1 88 ? 3.289 6.633 -12.048 1.00 93.50 88 GLY A O 1
ATOM 646 N N . PHE A 1 89 ? 1.299 5.812 -12.693 1.00 95.94 89 PHE A N 1
ATOM 647 C CA . PHE A 1 89 ? 1.830 4.811 -13.617 1.00 95.94 89 PHE A CA 1
ATOM 648 C C . PHE A 1 89 ? 2.424 5.503 -14.851 1.00 95.94 89 PHE A C 1
ATOM 650 O O . PHE A 1 89 ? 1.680 5.987 -15.707 1.00 95.94 89 PHE A O 1
ATOM 657 N N . MET A 1 90 ? 3.750 5.586 -14.934 1.00 94.88 90 MET A N 1
ATOM 658 C CA . MET A 1 90 ? 4.438 6.315 -16.004 1.00 94.88 90 MET A CA 1
ATOM 659 C C . MET A 1 90 ? 5.832 5.756 -16.293 1.00 94.88 90 MET A C 1
ATOM 661 O O . MET A 1 90 ? 6.407 5.049 -15.470 1.00 94.88 90 MET A O 1
ATOM 665 N N . GLY A 1 91 ? 6.366 6.073 -17.473 1.00 93.44 91 GLY A N 1
ATOM 666 C CA . GLY A 1 91 ? 7.779 5.875 -17.786 1.00 93.44 91 GLY A CA 1
ATOM 667 C C . GLY A 1 91 ? 8.640 6.922 -17.088 1.00 93.44 91 GLY A C 1
ATOM 668 O O . GLY A 1 91 ? 8.196 8.054 -16.894 1.00 93.44 91 GLY A O 1
ATOM 669 N N . HIS A 1 92 ? 9.869 6.554 -16.742 1.00 90.62 92 HIS A N 1
ATOM 670 C CA . HIS A 1 92 ? 10.886 7.460 -16.228 1.00 90.62 92 HIS A CA 1
ATOM 671 C C . HIS A 1 92 ? 12.140 7.450 -17.108 1.00 90.62 92 HIS A C 1
ATOM 673 O O . HIS A 1 92 ? 12.630 6.396 -17.528 1.00 90.62 92 HIS A O 1
ATOM 679 N N . HIS A 1 93 ? 12.673 8.649 -17.343 1.00 87.88 93 HIS A N 1
ATOM 680 C CA . HIS A 1 93 ? 13.945 8.867 -18.039 1.00 87.88 93 HIS A CA 1
ATOM 681 C C . HIS A 1 93 ? 15.163 8.633 -17.134 1.00 87.88 93 HIS A C 1
ATOM 683 O O . HIS A 1 93 ? 16.260 8.332 -17.599 1.00 87.88 93 HIS A O 1
ATOM 689 N N . VAL A 1 94 ? 14.959 8.760 -15.823 1.00 83.19 94 VAL A N 1
ATOM 690 C CA . VAL A 1 94 ? 15.967 8.563 -14.780 1.00 83.19 94 VAL A CA 1
ATOM 691 C C . VAL A 1 94 ? 15.419 7.609 -13.735 1.00 83.19 94 VAL A C 1
ATOM 693 O O . VAL A 1 94 ? 14.224 7.618 -13.449 1.00 83.19 94 VAL A O 1
ATOM 696 N N . GLY A 1 95 ? 16.285 6.778 -13.178 1.00 79.75 95 GLY A N 1
ATOM 697 C CA . GLY A 1 95 ? 15.857 5.763 -12.230 1.00 79.75 95 GLY A CA 1
ATOM 698 C C . GLY A 1 95 ? 15.649 6.333 -10.838 1.00 79.75 95 GLY A C 1
ATOM 699 O O . GLY A 1 95 ? 16.266 7.332 -10.460 1.00 79.75 95 GLY A O 1
ATOM 700 N N . GLY A 1 96 ? 14.800 5.671 -10.059 1.00 79.62 96 GLY A N 1
ATOM 701 C CA . GLY A 1 96 ? 14.678 5.942 -8.630 1.00 79.62 96 GLY A CA 1
ATOM 702 C C . GLY A 1 96 ? 15.932 5.565 -7.832 1.00 79.62 96 GLY A C 1
ATOM 703 O O . GLY A 1 96 ? 16.903 5.006 -8.353 1.00 79.62 96 GLY A O 1
ATOM 704 N N . VAL A 1 97 ? 15.883 5.828 -6.522 1.00 78.25 97 VAL A N 1
ATOM 705 C CA . VAL A 1 97 ? 16.888 5.345 -5.562 1.00 78.25 97 VAL A CA 1
ATOM 706 C C . VAL A 1 97 ? 17.073 3.834 -5.744 1.00 78.25 97 VAL A C 1
ATOM 708 O O . VAL A 1 97 ? 16.094 3.099 -5.793 1.00 78.25 97 VAL A O 1
ATOM 711 N N . GLY A 1 98 ? 18.323 3.376 -5.847 1.00 76.69 98 GLY A N 1
ATOM 712 C CA . GLY A 1 98 ? 18.662 1.967 -6.096 1.00 76.69 98 GLY A CA 1
ATOM 713 C C . GLY A 1 98 ? 18.921 1.618 -7.565 1.00 76.69 98 GLY A C 1
ATOM 714 O O . GLY A 1 98 ? 19.556 0.601 -7.832 1.00 76.69 98 GLY A O 1
ATOM 715 N N . THR A 1 99 ? 18.531 2.477 -8.510 1.00 82.12 99 THR A N 1
ATOM 716 C CA . THR A 1 99 ? 18.896 2.311 -9.924 1.00 82.12 99 THR A CA 1
ATOM 717 C C . THR A 1 99 ? 20.372 2.671 -10.123 1.00 82.12 99 THR A C 1
ATOM 719 O O . THR A 1 99 ? 20.795 3.746 -9.685 1.00 82.12 99 THR A O 1
ATOM 722 N N . PRO A 1 100 ? 21.181 1.825 -10.789 1.00 82.56 100 PRO A N 1
ATOM 723 C CA . PRO A 1 100 ? 22.555 2.173 -11.135 1.00 82.56 100 PRO A CA 1
ATOM 724 C C . PRO A 1 100 ? 22.676 3.518 -11.864 1.00 82.56 100 PRO A C 1
ATOM 726 O O . PRO A 1 100 ? 22.007 3.747 -12.868 1.00 82.56 100 PRO A O 1
ATOM 729 N N . TRP A 1 101 ? 23.575 4.387 -11.391 1.00 83.56 101 TRP A N 1
ATOM 730 C CA . TRP A 1 101 ? 23.702 5.776 -11.863 1.00 83.56 101 TRP A CA 1
ATOM 731 C C . TRP A 1 101 ? 24.061 5.910 -13.351 1.00 83.56 101 TRP A C 1
ATOM 733 O O . TRP A 1 101 ? 23.784 6.939 -13.960 1.00 83.56 101 TRP A O 1
ATOM 743 N N . TRP A 1 102 ? 24.681 4.884 -13.939 1.00 84.88 102 TRP A N 1
ATOM 744 C CA . TRP A 1 102 ? 25.053 4.855 -15.357 1.00 84.88 102 TRP A CA 1
ATOM 745 C C . TRP A 1 102 ? 23.896 4.460 -16.283 1.00 84.88 102 TRP A C 1
ATOM 747 O O . TRP A 1 102 ? 24.050 4.500 -17.501 1.00 84.88 102 TRP A O 1
ATOM 757 N N . LEU A 1 103 ? 22.750 4.039 -15.739 1.00 81.94 103 LEU A N 1
ATOM 758 C CA . LEU A 1 103 ? 21.552 3.789 -16.531 1.00 81.94 103 LEU A CA 1
ATOM 759 C C . LEU A 1 103 ? 20.845 5.121 -16.786 1.00 81.94 103 LEU A C 1
ATOM 761 O O . LEU A 1 103 ? 20.057 5.593 -15.972 1.00 81.94 103 LEU A O 1
ATOM 765 N N . CYS A 1 104 ? 21.136 5.716 -17.936 1.00 74.38 104 CYS A N 1
ATOM 766 C CA . CYS A 1 104 ? 20.487 6.915 -18.453 1.00 74.38 104 CYS A CA 1
ATOM 767 C C . CYS A 1 104 ? 20.108 6.703 -19.928 1.00 74.38 104 CYS A C 1
ATOM 769 O O . CYS A 1 104 ? 20.778 5.965 -20.651 1.00 74.38 104 CYS A O 1
ATOM 771 N N . GLY A 1 105 ? 19.000 7.298 -20.370 1.00 76.69 105 GLY A N 1
ATOM 772 C CA . GLY A 1 105 ? 18.480 7.132 -21.729 1.00 76.69 105 GLY A CA 1
ATOM 773 C C . GLY A 1 105 ? 17.079 7.720 -21.878 1.00 76.69 105 GLY A C 1
ATOM 774 O O . GLY A 1 105 ? 16.655 8.495 -21.024 1.00 76.69 105 GLY A O 1
ATOM 775 N N . ASP A 1 106 ? 16.364 7.331 -22.940 1.00 84.94 106 ASP A N 1
ATOM 776 C CA . ASP A 1 106 ? 14.980 7.763 -23.167 1.00 84.94 106 ASP A CA 1
ATOM 777 C C . ASP A 1 106 ? 14.062 7.221 -22.074 1.00 84.94 106 ASP A C 1
ATOM 779 O O . ASP A 1 106 ? 13.797 7.914 -21.113 1.00 84.94 106 ASP A O 1
ATOM 783 N N . TRP A 1 107 ? 13.597 5.979 -22.140 1.00 91.50 107 TRP A N 1
ATOM 784 C CA . TRP A 1 107 ? 12.838 5.379 -21.041 1.00 91.50 107 TRP A CA 1
ATOM 785 C C . TRP A 1 107 ? 13.666 4.260 -20.443 1.00 91.50 107 TRP A C 1
ATOM 787 O O . TRP A 1 107 ? 13.964 3.278 -21.121 1.00 91.50 107 TRP A O 1
ATOM 797 N N . ILE A 1 108 ? 14.063 4.405 -19.180 1.00 90.75 108 ILE A N 1
ATOM 798 C CA . ILE A 1 108 ? 14.901 3.396 -18.530 1.00 90.75 108 ILE A CA 1
ATOM 799 C C . ILE A 1 108 ? 14.096 2.462 -17.630 1.00 90.75 108 ILE A C 1
ATOM 801 O O . ILE A 1 108 ? 14.536 1.334 -17.411 1.00 90.75 108 ILE A O 1
ATOM 805 N N . GLU A 1 109 ? 12.951 2.911 -17.117 1.00 91.06 109 GLU A N 1
ATOM 806 C CA . GLU A 1 109 ? 12.039 2.143 -16.268 1.00 91.06 109 GLU A CA 1
ATOM 807 C C . GLU A 1 109 ? 10.613 2.698 -16.353 1.00 91.06 109 GLU A C 1
ATOM 809 O O . GLU A 1 109 ? 10.386 3.802 -16.849 1.00 91.06 109 GLU A O 1
ATOM 814 N N . VAL A 1 110 ? 9.645 1.928 -15.862 1.00 94.19 110 VAL A N 1
ATOM 815 C CA . VAL A 1 110 ? 8.316 2.437 -15.506 1.00 94.19 110 VAL A CA 1
ATOM 816 C C . VAL A 1 110 ? 8.139 2.357 -14.005 1.00 94.19 110 VAL A C 1
ATOM 818 O O . VAL A 1 110 ? 8.640 1.426 -13.379 1.00 94.19 110 VAL A O 1
ATOM 821 N N . ALA A 1 111 ? 7.396 3.295 -13.432 1.00 93.50 111 ALA A N 1
ATOM 822 C CA . ALA A 1 111 ? 7.122 3.316 -12.008 1.00 93.50 111 ALA A CA 1
ATOM 823 C C . ALA A 1 111 ? 5.640 3.510 -11.703 1.00 93.50 111 ALA A C 1
ATOM 825 O O . ALA A 1 111 ? 4.875 4.040 -12.510 1.00 93.50 111 ALA A O 1
ATOM 826 N N . CYS A 1 112 ? 5.245 3.087 -10.504 1.00 94.75 112 CYS A N 1
ATOM 827 C CA . CYS A 1 112 ? 4.029 3.543 -9.841 1.00 94.75 112 CYS A CA 1
ATOM 828 C C . CYS A 1 112 ? 4.364 3.999 -8.427 1.00 94.75 112 CYS A C 1
ATOM 830 O O . CYS A 1 112 ? 5.318 3.521 -7.807 1.00 94.75 112 CYS A O 1
ATOM 832 N N . PHE A 1 113 ? 3.516 4.860 -7.885 1.00 94.69 113 PHE A N 1
ATOM 833 C CA . PHE A 1 113 ? 3.694 5.458 -6.577 1.00 94.69 113 PHE A CA 1
ATOM 834 C C . PHE A 1 113 ? 2.595 4.987 -5.637 1.00 94.69 113 PHE A C 1
ATOM 836 O O . PHE A 1 113 ? 1.408 5.231 -5.854 1.00 94.69 113 PHE A O 1
ATOM 843 N N . THR A 1 114 ? 3.003 4.304 -4.578 1.00 95.31 114 THR A N 1
ATOM 844 C CA . THR A 1 114 ? 2.125 3.909 -3.485 1.00 95.31 114 THR A CA 1
ATOM 845 C C . THR A 1 114 ? 1.855 5.079 -2.547 1.00 95.31 114 THR A C 1
ATOM 847 O O . THR A 1 114 ? 2.742 5.893 -2.293 1.00 95.31 114 THR A O 1
ATOM 850 N N . ALA A 1 115 ? 0.647 5.159 -1.994 1.00 96.38 115 ALA A N 1
ATOM 851 C CA . ALA A 1 115 ? 0.336 6.133 -0.957 1.00 96.38 115 ALA A CA 1
ATOM 852 C C . ALA A 1 115 ? 0.524 5.570 0.457 1.00 96.38 115 ALA A C 1
ATOM 854 O O . ALA A 1 115 ? 0.619 4.354 0.683 1.00 96.38 115 ALA A O 1
ATOM 855 N N . GLY A 1 116 ? 0.534 6.498 1.411 1.00 94.56 116 GLY A N 1
ATOM 856 C CA . GLY A 1 116 ? 0.803 6.288 2.822 1.00 94.56 116 GLY A CA 1
ATOM 857 C C . GLY A 1 116 ? 2.299 6.246 3.114 1.00 94.56 116 GLY A C 1
ATOM 858 O O . GLY A 1 116 ? 3.027 5.405 2.592 1.00 94.56 116 GLY A O 1
ATOM 859 N N . CYS A 1 117 ? 2.744 7.136 3.993 1.00 91.75 117 CYS A N 1
ATOM 860 C CA . CYS A 1 117 ? 4.099 7.168 4.524 1.00 91.75 117 CYS A CA 1
ATOM 861 C C . CYS A 1 117 ? 4.026 7.355 6.039 1.00 91.75 117 CYS A C 1
ATOM 863 O O . CYS A 1 117 ? 3.162 8.077 6.529 1.00 91.75 117 CYS A O 1
ATOM 865 N N . ASN A 1 118 ? 4.909 6.693 6.777 1.00 89.19 118 ASN A N 1
ATOM 866 C CA . ASN A 1 118 ? 5.092 6.890 8.217 1.00 89.19 118 ASN A CA 1
ATOM 867 C C . ASN A 1 118 ? 6.151 7.966 8.524 1.00 89.19 118 ASN A C 1
ATOM 869 O O . ASN A 1 118 ? 6.479 8.190 9.687 1.00 89.19 118 ASN A O 1
ATOM 873 N N . PHE A 1 119 ? 6.673 8.629 7.489 1.00 85.75 119 PHE A N 1
ATOM 874 C CA . PHE A 1 119 ? 7.550 9.787 7.594 1.00 85.75 119 PHE A CA 1
ATOM 875 C C . PHE A 1 119 ? 6.879 11.025 7.010 1.00 85.75 119 PHE A C 1
ATOM 877 O O . PHE A 1 119 ? 6.211 10.943 5.982 1.00 85.75 119 PHE A O 1
ATOM 884 N N . CYS A 1 120 ? 7.164 12.174 7.620 1.00 83.50 120 CYS A N 1
ATOM 885 C CA . CYS A 1 120 ? 6.738 13.495 7.166 1.00 83.50 120 CYS A CA 1
ATOM 886 C C . CYS A 1 120 ? 7.927 14.301 6.625 1.00 83.50 120 CYS A C 1
ATOM 888 O O . CYS A 1 120 ? 8.207 15.393 7.108 1.00 83.50 120 CYS A O 1
ATOM 890 N N . CYS A 1 121 ? 8.695 13.731 5.685 1.00 84.38 121 CYS A N 1
ATOM 891 C CA . CYS A 1 121 ? 9.932 14.358 5.210 1.00 84.38 121 CYS A CA 1
ATOM 892 C C . CYS A 1 121 ? 9.645 15.720 4.545 1.00 84.38 121 CYS A C 1
ATOM 894 O O . CYS A 1 121 ? 8.865 15.762 3.590 1.00 84.38 121 CYS A O 1
ATOM 896 N N . PRO A 1 122 ? 10.307 16.811 4.958 1.00 81.44 122 PRO A N 1
ATOM 897 C CA . PRO A 1 122 ? 10.037 18.143 4.416 1.00 81.44 122 PRO A CA 1
ATOM 898 C C . PRO A 1 122 ? 10.518 18.298 2.966 1.00 81.44 122 PRO A C 1
ATOM 900 O O . PRO A 1 122 ? 9.929 19.050 2.199 1.00 81.44 122 PRO A O 1
ATOM 903 N N . GLN A 1 123 ? 11.532 17.532 2.551 1.00 84.62 123 GLN A N 1
ATOM 904 C CA . GLN A 1 123 ? 12.008 17.462 1.164 1.00 84.62 123 GLN A CA 1
ATOM 905 C C . GLN A 1 123 ? 11.327 16.347 0.348 1.00 84.62 123 GLN A C 1
ATOM 907 O O . GLN A 1 123 ? 11.888 15.872 -0.638 1.00 84.62 123 GLN A O 1
ATOM 912 N N . CYS A 1 124 ? 10.146 15.863 0.756 1.00 87.94 124 CYS A N 1
ATOM 913 C CA . CYS A 1 124 ? 9.466 14.789 0.032 1.00 87.94 124 CYS A CA 1
ATOM 914 C C . CYS A 1 124 ? 9.050 15.251 -1.375 1.00 87.94 124 CYS A C 1
ATOM 916 O O . CYS A 1 124 ? 8.058 15.955 -1.545 1.00 87.94 124 CYS A O 1
ATOM 918 N N . GLN A 1 125 ? 9.775 14.797 -2.398 1.00 87.44 125 GLN A N 1
ATOM 919 C CA . GLN A 1 125 ? 9.463 15.093 -3.801 1.00 87.44 125 GLN A CA 1
ATOM 920 C C . GLN A 1 125 ? 8.136 14.454 -4.244 1.00 87.44 125 GLN A C 1
ATOM 922 O O . GLN A 1 125 ? 7.406 15.015 -5.058 1.00 87.44 125 GLN A O 1
ATOM 927 N N . ASN A 1 126 ? 7.781 13.319 -3.636 1.00 88.88 126 ASN A N 1
ATOM 928 C CA . ASN A 1 126 ? 6.598 12.528 -3.972 1.00 88.88 126 ASN A CA 1
ATOM 929 C C . ASN A 1 126 ? 5.416 12.771 -3.020 1.00 88.88 126 ASN A C 1
ATOM 931 O O . ASN A 1 126 ? 4.534 11.918 -2.915 1.00 88.88 126 ASN A O 1
ATOM 935 N N . TRP A 1 127 ? 5.368 13.914 -2.322 1.00 91.25 127 TRP A N 1
ATOM 936 C CA . TRP A 1 127 ? 4.367 14.183 -1.277 1.00 91.25 127 TRP A CA 1
ATOM 937 C C . TRP A 1 127 ? 2.920 14.031 -1.770 1.00 91.25 127 TRP A C 1
ATOM 939 O O . TRP A 1 127 ? 2.070 13.520 -1.042 1.00 91.25 127 TRP A O 1
ATOM 949 N N . ARG A 1 128 ? 2.651 14.400 -3.032 1.00 91.06 128 ARG A N 1
ATOM 950 C CA . ARG A 1 128 ? 1.327 14.273 -3.668 1.00 91.06 128 ARG A CA 1
ATOM 951 C C . ARG A 1 128 ? 0.837 12.829 -3.740 1.00 91.06 128 ARG A C 1
ATOM 953 O O . ARG A 1 128 ? -0.359 12.595 -3.634 1.00 91.06 128 ARG A O 1
ATOM 960 N N . PHE A 1 129 ? 1.752 11.877 -3.910 1.00 91.81 129 PHE A N 1
ATOM 961 C CA . PHE A 1 129 ? 1.432 10.452 -3.895 1.00 91.81 129 PHE A CA 1
ATOM 962 C C . PHE A 1 129 ? 1.492 9.889 -2.476 1.00 91.81 129 PHE A C 1
ATOM 964 O O . PHE A 1 129 ? 0.588 9.169 -2.068 1.00 91.81 129 PHE A O 1
ATOM 971 N N . ALA A 1 130 ? 2.511 10.256 -1.693 1.00 91.44 130 ALA A N 1
ATOM 972 C CA . ALA A 1 130 ? 2.716 9.749 -0.337 1.00 91.44 130 ALA A CA 1
ATOM 973 C C . ALA A 1 130 ? 1.530 10.038 0.602 1.00 91.44 130 ALA A C 1
ATOM 975 O O . ALA A 1 130 ? 1.203 9.200 1.444 1.00 91.44 130 ALA A O 1
ATOM 976 N N . TYR A 1 131 ? 0.852 11.177 0.435 1.00 90.69 131 TYR A N 1
ATOM 977 C CA . TYR A 1 131 ? -0.309 11.566 1.246 1.00 90.69 131 TYR A CA 1
ATOM 978 C C . TYR A 1 131 ? -1.632 11.533 0.475 1.00 90.69 131 TYR A C 1
ATOM 980 O O . TYR A 1 131 ? -2.614 12.133 0.907 1.00 90.69 131 TYR A O 1
ATOM 988 N N . LEU A 1 132 ? -1.679 10.818 -0.653 1.00 90.56 132 LEU A N 1
ATOM 989 C CA . LEU A 1 132 ? -2.924 10.592 -1.376 1.00 90.56 132 LEU A CA 1
ATOM 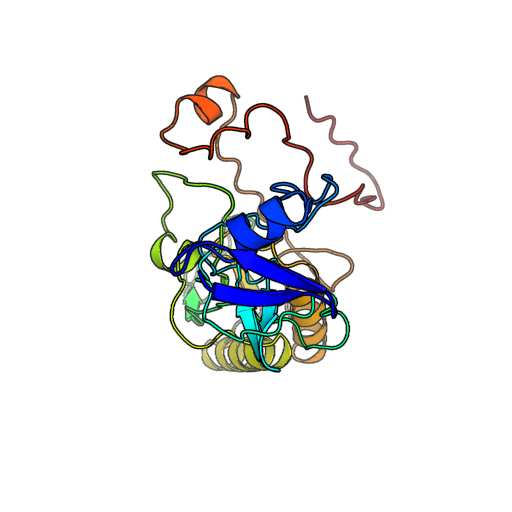990 C C . LEU A 1 132 ? -3.879 9.745 -0.519 1.00 90.56 132 LEU A C 1
ATOM 992 O O . LEU A 1 132 ? -3.583 8.593 -0.193 1.00 90.56 132 LEU A O 1
ATOM 996 N N . ALA A 1 133 ? -5.022 10.330 -0.172 1.00 85.69 133 ALA A N 1
ATOM 997 C CA . ALA A 1 133 ? -6.047 9.723 0.681 1.00 85.69 133 ALA A CA 1
ATOM 998 C C . ALA A 1 133 ? -7.406 9.560 -0.019 1.00 85.69 133 ALA A C 1
ATOM 1000 O O . ALA A 1 133 ? -8.313 8.946 0.533 1.00 85.69 133 ALA A O 1
ATOM 1001 N N . THR A 1 134 ? -7.555 10.130 -1.217 1.00 86.00 134 THR A N 1
ATOM 1002 C CA . THR A 1 134 ? -8.808 10.192 -1.972 1.00 86.00 134 THR A CA 1
ATOM 1003 C C . THR A 1 134 ? -8.685 9.469 -3.308 1.00 86.00 134 THR A C 1
ATOM 1005 O O . THR A 1 134 ? -7.613 9.439 -3.915 1.00 86.00 134 THR A O 1
ATOM 1008 N N . GLY A 1 135 ? -9.802 8.915 -3.775 1.00 88.81 135 GLY A N 1
ATOM 1009 C CA . GLY A 1 135 ? -9.891 8.126 -5.003 1.00 88.81 135 GLY A CA 1
ATOM 1010 C C . GLY A 1 135 ? -10.059 6.633 -4.729 1.00 88.81 135 GLY A C 1
ATOM 1011 O O . GLY A 1 135 ? -10.222 6.216 -3.581 1.00 88.81 135 GLY A O 1
ATOM 1012 N N . ASP A 1 136 ? -10.012 5.842 -5.799 1.00 93.19 136 ASP A N 1
ATOM 1013 C CA . ASP A 1 136 ? -10.250 4.405 -5.724 1.00 93.19 136 ASP A CA 1
ATOM 1014 C C . ASP A 1 136 ? -8.949 3.642 -5.440 1.00 93.19 136 ASP A C 1
ATOM 1016 O O . ASP A 1 136 ? -8.000 3.694 -6.231 1.00 93.19 1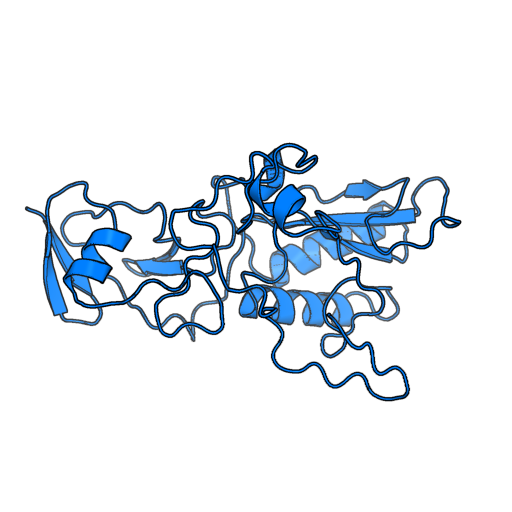36 ASP A O 1
ATOM 1020 N N . PRO A 1 137 ? -8.867 2.916 -4.317 1.00 96.75 137 PRO A N 1
ATOM 1021 C CA . PRO A 1 137 ? -7.715 2.083 -4.023 1.00 96.75 137 PRO A CA 1
ATOM 1022 C C . PRO A 1 137 ? -7.715 0.842 -4.921 1.00 96.75 137 PRO A C 1
ATOM 1024 O O . PRO A 1 137 ? -8.752 0.237 -5.195 1.00 96.75 137 PRO A O 1
ATOM 1027 N N . LEU A 1 138 ? -6.527 0.398 -5.309 1.00 98.12 138 LEU A N 1
ATOM 1028 C CA . LEU A 1 138 ? -6.360 -0.767 -6.162 1.00 98.12 138 LEU A CA 1
ATOM 1029 C C . LEU A 1 138 ? -6.077 -2.015 -5.334 1.00 98.12 138 LEU A C 1
ATOM 1031 O O . LEU A 1 138 ? -5.315 -1.996 -4.361 1.00 98.12 138 LEU A O 1
ATOM 1035 N N . THR A 1 139 ? -6.647 -3.130 -5.762 1.00 98.25 139 THR A N 1
ATOM 1036 C CA . THR A 1 139 ? -6.194 -4.463 -5.371 1.00 98.25 139 THR A CA 1
ATOM 1037 C C . THR A 1 139 ? -4.868 -4.800 -6.070 1.00 98.25 139 THR A C 1
ATOM 1039 O O . THR A 1 139 ? -4.528 -4.205 -7.101 1.00 98.25 139 THR A O 1
ATOM 1042 N N . PRO A 1 140 ? -4.095 -5.772 -5.556 1.00 97.69 140 PRO A N 1
ATOM 1043 C CA . PRO A 1 140 ? -2.854 -6.195 -6.193 1.00 97.69 140 PRO A CA 1
ATOM 1044 C C . PRO A 1 140 ? -3.006 -6.618 -7.668 1.00 97.69 140 PRO A C 1
ATOM 1046 O O . PRO A 1 140 ? -2.195 -6.163 -8.477 1.00 97.69 140 PRO A O 1
ATOM 1049 N N . PRO A 1 141 ? -4.033 -7.401 -8.077 1.00 98.31 141 PRO A N 1
ATOM 1050 C CA . PRO A 1 141 ? -4.236 -7.739 -9.488 1.00 98.31 141 PRO A CA 1
ATOM 1051 C C . PRO A 1 141 ? -4.517 -6.533 -10.386 1.00 98.31 141 PRO A C 1
ATOM 1053 O O . PRO A 1 141 ? -4.032 -6.492 -11.515 1.00 98.31 141 PRO A O 1
ATOM 1056 N N . GLU A 1 142 ? -5.290 -5.554 -9.913 1.00 98.50 142 GLU A N 1
ATOM 1057 C CA . GLU A 1 142 ? -5.591 -4.340 -10.682 1.00 98.50 142 GLU A CA 1
ATOM 1058 C C . GLU A 1 142 ? -4.322 -3.517 -10.909 1.00 98.50 142 GLU A C 1
ATOM 1060 O O . GLU A 1 142 ? -3.991 -3.190 -12.051 1.00 98.50 142 GLU A O 1
ATOM 1065 N N . ALA A 1 143 ? -3.556 -3.264 -9.845 1.00 98.06 143 ALA A N 1
ATOM 1066 C CA . ALA A 1 143 ? -2.299 -2.531 -9.940 1.00 98.06 143 ALA A CA 1
ATOM 1067 C C . ALA A 1 143 ? -1.271 -3.256 -10.824 1.00 98.06 143 ALA A C 1
ATOM 1069 O O . ALA A 1 143 ? -0.620 -2.621 -11.654 1.00 98.06 143 ALA A O 1
ATOM 1070 N N . ALA A 1 144 ? -1.145 -4.583 -10.703 1.00 97.38 144 ALA A N 1
ATOM 1071 C CA . ALA A 1 144 ? -0.205 -5.367 -11.505 1.00 97.38 144 ALA A CA 1
ATOM 1072 C C . ALA A 1 144 ? -0.555 -5.330 -13.003 1.00 97.38 144 ALA A C 1
ATOM 1074 O O . ALA A 1 144 ? 0.337 -5.210 -13.849 1.00 97.38 144 ALA A O 1
ATOM 1075 N N . LYS A 1 145 ? -1.850 -5.362 -13.350 1.00 98.38 145 LYS A N 1
ATOM 1076 C CA . LYS A 1 145 ? -2.320 -5.210 -14.737 1.00 98.38 145 LYS A CA 1
ATOM 1077 C C . LYS A 1 145 ? -2.002 -3.824 -15.297 1.00 98.38 145 LYS A C 1
ATOM 1079 O O . LYS A 1 145 ? -1.465 -3.738 -16.401 1.00 98.38 145 LYS A O 1
ATOM 1084 N N . LEU A 1 146 ? -2.280 -2.759 -14.540 1.00 98.25 146 LEU A N 1
ATOM 1085 C CA . LEU A 1 146 ? -1.970 -1.384 -14.954 1.00 98.25 146 LEU A CA 1
ATOM 1086 C C . LEU A 1 146 ? -0.466 -1.177 -15.146 1.00 98.25 146 LEU A C 1
AT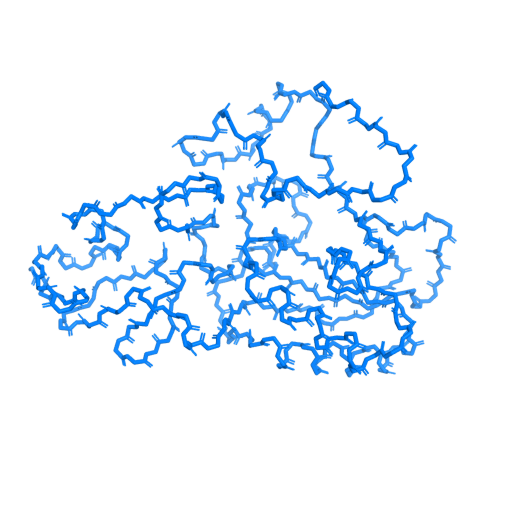OM 1088 O O . LEU A 1 146 ? -0.038 -0.618 -16.158 1.00 98.25 146 LEU A O 1
ATOM 1092 N N . MET A 1 147 ? 0.347 -1.688 -14.224 1.00 97.19 147 MET A N 1
ATOM 1093 C CA . MET A 1 147 ? 1.801 -1.621 -14.330 1.00 97.19 147 MET A CA 1
ATOM 1094 C C . MET A 1 147 ? 2.321 -2.390 -15.548 1.00 97.19 147 MET A C 1
ATOM 1096 O O . MET A 1 147 ? 3.120 -1.867 -16.318 1.00 97.19 147 MET A O 1
ATOM 1100 N N . THR A 1 148 ? 1.813 -3.600 -15.787 1.00 97.38 148 THR A N 1
ATOM 1101 C CA . THR A 1 148 ? 2.170 -4.408 -16.965 1.00 97.38 148 THR A CA 1
ATOM 1102 C C . THR A 1 148 ? 1.818 -3.690 -18.270 1.00 97.38 148 THR A C 1
ATOM 1104 O O . THR A 1 148 ? 2.620 -3.660 -19.204 1.00 97.38 148 THR A O 1
ATOM 1107 N N . ALA A 1 149 ? 0.633 -3.078 -18.343 1.00 98.06 149 ALA A N 1
ATOM 1108 C CA . ALA A 1 149 ? 0.225 -2.285 -19.500 1.00 98.06 149 ALA A CA 1
ATOM 1109 C C . ALA A 1 149 ? 1.139 -1.064 -19.701 1.00 98.06 149 ALA A C 1
ATOM 1111 O O . ALA A 1 149 ? 1.548 -0.776 -20.825 1.00 98.06 149 ALA A O 1
ATOM 1112 N N . THR A 1 150 ? 1.518 -0.396 -18.610 1.00 97.75 150 THR A N 1
ATOM 1113 C CA . THR A 1 150 ? 2.443 0.746 -18.620 1.00 97.75 150 THR A CA 1
ATOM 1114 C C . THR A 1 150 ? 3.819 0.324 -19.123 1.00 97.75 150 THR A C 1
ATOM 1116 O O . THR A 1 150 ? 4.333 0.919 -20.065 1.00 97.75 150 THR A O 1
ATOM 1119 N N . ARG A 1 151 ? 4.378 -0.771 -18.595 1.00 95.50 151 ARG A N 1
ATOM 1120 C CA . ARG A 1 151 ? 5.639 -1.349 -19.075 1.00 95.50 151 ARG A CA 1
A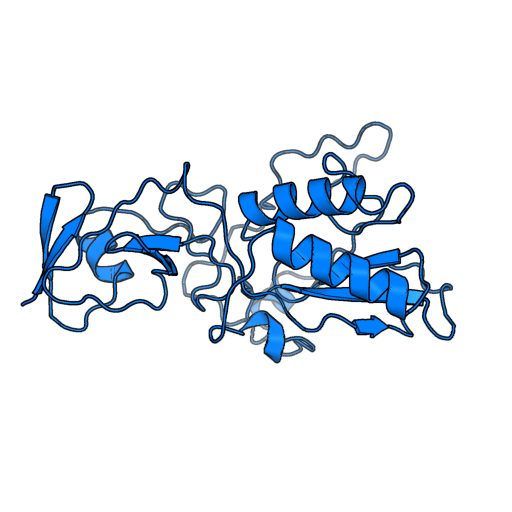TOM 1121 C C . ARG A 1 151 ? 5.613 -1.593 -20.584 1.00 95.50 151 ARG A C 1
ATOM 1123 O O . ARG A 1 151 ? 6.543 -1.197 -21.280 1.00 95.50 151 ARG A O 1
ATOM 1130 N N . ARG A 1 152 ? 4.545 -2.218 -21.096 1.00 95.88 152 ARG A N 1
ATOM 1131 C CA . ARG A 1 152 ? 4.380 -2.494 -22.536 1.00 95.88 152 ARG A CA 1
ATOM 1132 C C . ARG A 1 152 ? 4.293 -1.213 -23.360 1.00 95.88 152 ARG A C 1
ATOM 1134 O O . ARG A 1 152 ? 4.909 -1.142 -24.415 1.00 95.88 152 ARG A O 1
ATOM 1141 N N . ARG A 1 153 ? 3.571 -0.201 -22.869 1.00 96.88 153 ARG A N 1
ATOM 1142 C CA . ARG A 1 153 ? 3.429 1.104 -23.530 1.00 96.88 153 ARG A CA 1
ATOM 1143 C C . ARG A 1 153 ? 4.768 1.819 -23.710 1.00 96.88 153 ARG A C 1
ATOM 1145 O O . ARG A 1 153 ? 4.984 2.417 -24.756 1.00 96.88 153 ARG A O 1
ATOM 1152 N N . TYR A 1 154 ? 5.628 1.780 -22.695 1.00 95.69 154 TYR A N 1
ATOM 1153 C CA . TYR A 1 154 ? 6.940 2.436 -22.726 1.00 95.69 154 TYR A CA 1
ATOM 1154 C C . TYR A 1 154 ? 8.068 1.527 -23.235 1.00 95.69 154 TYR A C 1
ATOM 1156 O O . TYR A 1 154 ? 9.187 1.996 -23.395 1.00 95.69 154 TYR A O 1
ATOM 1164 N N . ALA A 1 155 ? 7.777 0.249 -23.508 1.00 93.31 155 ALA A N 1
ATOM 1165 C CA . ALA A 1 155 ? 8.718 -0.744 -24.025 1.00 93.31 155 ALA A CA 1
ATOM 1166 C C . ALA A 1 155 ? 10.020 -0.871 -23.202 1.00 93.31 155 ALA A C 1
ATOM 1168 O O . ALA A 1 155 ? 11.111 -0.967 -23.758 1.00 93.31 155 ALA A O 1
ATOM 1169 N N . VAL A 1 156 ? 9.903 -0.906 -21.870 1.00 90.88 156 VAL A N 1
ATOM 1170 C CA . VAL A 1 156 ? 11.046 -1.048 -20.946 1.00 90.88 156 VAL A CA 1
ATOM 1171 C C . VAL A 1 156 ? 11.046 -2.385 -20.202 1.00 90.88 156 VAL A C 1
ATOM 1173 O O . VAL A 1 156 ? 10.021 -3.055 -20.061 1.00 90.88 156 VAL A O 1
ATOM 1176 N N . GLU A 1 157 ? 12.204 -2.786 -19.682 1.00 87.38 157 GLU A N 1
ATOM 1177 C CA . GLU A 1 157 ? 12.353 -4.024 -18.899 1.00 87.38 157 GLU A CA 1
ATOM 1178 C C . GLU A 1 157 ? 12.214 -3.826 -17.385 1.00 87.38 157 GLU A C 1
ATOM 1180 O O . GLU A 1 157 ? 11.807 -4.753 -16.683 1.00 87.38 157 GLU A O 1
ATOM 1185 N N . ARG A 1 158 ? 12.560 -2.637 -16.880 1.00 89.50 158 ARG A N 1
ATOM 1186 C CA . ARG A 1 158 ? 12.551 -2.320 -15.447 1.00 89.50 158 ARG A CA 1
ATOM 1187 C C . ARG A 1 158 ? 11.189 -1.808 -14.997 1.00 89.50 158 ARG A C 1
ATOM 1189 O O . ARG A 1 158 ? 10.607 -0.928 -15.635 1.00 89.50 158 ARG A O 1
ATOM 1196 N N . ILE A 1 159 ? 10.722 -2.348 -13.875 1.00 91.94 159 ILE A N 1
ATOM 1197 C CA . ILE A 1 159 ? 9.530 -1.903 -13.158 1.00 91.94 159 ILE A CA 1
ATOM 1198 C C . ILE A 1 159 ? 9.951 -1.492 -11.748 1.00 91.94 159 ILE A C 1
ATOM 1200 O O . ILE A 1 159 ? 10.452 -2.312 -10.977 1.00 91.94 159 ILE A O 1
ATOM 1204 N N . ALA A 1 160 ? 9.665 -0.245 -11.399 1.00 90.38 160 ALA A N 1
ATOM 1205 C CA . ALA A 1 160 ? 9.855 0.302 -10.072 1.00 90.38 160 ALA A CA 1
ATOM 1206 C C . ALA A 1 160 ? 8.511 0.471 -9.347 1.00 90.38 160 ALA A C 1
ATOM 1208 O O . ALA A 1 160 ? 7.475 0.822 -9.920 1.00 90.38 160 ALA A O 1
ATOM 1209 N N . ILE A 1 161 ? 8.537 0.258 -8.038 1.00 90.69 161 ILE A N 1
ATOM 1210 C CA . ILE A 1 161 ? 7.483 0.681 -7.121 1.00 90.69 161 ILE A CA 1
ATOM 1211 C C . ILE A 1 161 ? 8.101 1.687 -6.155 1.00 90.69 161 ILE A C 1
ATOM 1213 O O . ILE A 1 161 ? 9.126 1.426 -5.536 1.00 90.69 161 ILE A O 1
ATOM 1217 N N . SER A 1 162 ? 7.499 2.868 -6.066 1.00 89.56 162 SER A N 1
ATOM 1218 C CA . SER A 1 162 ? 7.993 3.984 -5.260 1.00 89.56 162 SER A CA 1
ATOM 1219 C C . SER A 1 162 ? 6.827 4.662 -4.523 1.00 89.56 162 SER A C 1
ATOM 1221 O O . SER A 1 162 ? 5.774 4.051 -4.310 1.00 89.56 162 SER A O 1
ATOM 1223 N N . GLY A 1 163 ? 6.985 5.928 -4.135 1.00 88.06 163 GLY A N 1
ATOM 1224 C CA . GLY A 1 163 ? 5.950 6.753 -3.507 1.00 88.06 163 GLY A CA 1
ATOM 1225 C C . GLY A 1 163 ? 6.198 7.002 -2.026 1.00 88.06 163 GLY A C 1
ATOM 1226 O O . GLY A 1 163 ? 7.273 7.461 -1.645 1.00 88.06 163 GLY A O 1
ATOM 1227 N N . GLY A 1 164 ? 5.167 6.771 -1.214 1.00 90.69 164 GLY A N 1
ATOM 1228 C CA . GLY A 1 164 ? 5.288 6.698 0.237 1.00 90.69 164 GLY A CA 1
ATOM 1229 C C . GLY A 1 164 ? 6.103 5.479 0.675 1.00 90.69 164 GLY A C 1
ATOM 1230 O O . GLY A 1 164 ? 6.883 4.913 -0.087 1.00 90.69 164 GLY A O 1
ATOM 1231 N N . GLU A 1 165 ? 5.911 5.042 1.914 1.00 90.69 165 GLU A N 1
ATOM 1232 C CA . GLU A 1 165 ? 6.640 3.885 2.433 1.00 90.69 165 GLU A CA 1
ATOM 1233 C C . GLU A 1 165 ? 6.011 2.592 1.885 1.00 90.69 165 GLU A C 1
ATOM 1235 O O . GLU A 1 165 ? 4.931 2.157 2.306 1.00 90.69 165 GLU A O 1
ATOM 1240 N N . GLY A 1 166 ? 6.666 1.983 0.895 1.00 89.50 166 GLY A N 1
ATOM 1241 C CA . GLY A 1 166 ? 6.177 0.806 0.175 1.00 89.50 166 GLY A CA 1
ATOM 1242 C C . GLY A 1 166 ? 5.865 -0.375 1.095 1.00 89.50 166 GLY A C 1
ATOM 1243 O O . GLY A 1 166 ? 4.893 -1.096 0.864 1.00 89.50 166 GLY A O 1
ATOM 1244 N N . THR A 1 167 ? 6.587 -0.515 2.206 1.00 89.38 167 THR A N 1
ATOM 1245 C CA . THR A 1 167 ? 6.483 -1.683 3.090 1.00 89.38 167 THR A CA 1
ATOM 1246 C C . THR A 1 167 ? 5.306 -1.644 4.073 1.00 89.38 167 THR A C 1
ATOM 1248 O O . THR A 1 167 ? 5.004 -2.667 4.694 1.00 89.38 167 THR A O 1
ATOM 1251 N N . LEU A 1 168 ? 4.583 -0.517 4.197 1.00 92.69 168 LEU A N 1
ATOM 1252 C CA . LEU A 1 168 ? 3.508 -0.372 5.193 1.00 92.69 168 LEU A CA 1
ATOM 1253 C C . LEU A 1 168 ? 2.369 -1.375 4.999 1.00 92.69 168 LEU A C 1
ATOM 1255 O O . LEU A 1 168 ? 1.805 -1.856 5.979 1.00 92.69 168 LEU A O 1
ATOM 1259 N N . ASN A 1 169 ? 2.004 -1.709 3.761 1.00 94.19 169 ASN A N 1
ATOM 1260 C CA . ASN A 1 169 ? 0.948 -2.683 3.478 1.00 94.19 169 ASN A CA 1
ATOM 1261 C C . ASN A 1 169 ? 1.547 -3.972 2.922 1.00 94.19 169 ASN A C 1
ATOM 1263 O O . ASN A 1 169 ? 1.517 -4.245 1.722 1.00 94.19 169 ASN A O 1
ATOM 1267 N N . ARG A 1 170 ? 2.116 -4.767 3.831 1.00 90.75 170 ARG A N 1
ATOM 1268 C CA . ARG A 1 170 ? 2.849 -5.988 3.495 1.00 90.75 170 ARG A CA 1
ATOM 1269 C C . ARG A 1 170 ? 2.020 -6.988 2.688 1.00 90.75 170 ARG A C 1
ATOM 1271 O O . ARG A 1 170 ? 2.530 -7.560 1.728 1.00 90.75 170 ARG A O 1
ATOM 1278 N N . ARG A 1 171 ? 0.755 -7.205 3.063 1.00 92.50 171 ARG A N 1
ATOM 1279 C CA . ARG A 1 171 ? -0.129 -8.164 2.383 1.00 92.50 171 ARG A CA 1
ATOM 1280 C C . ARG A 1 171 ? -0.382 -7.745 0.936 1.00 92.50 171 ARG A C 1
ATOM 1282 O O . ARG A 1 171 ? -0.264 -8.579 0.043 1.00 92.50 171 ARG A O 1
ATOM 1289 N N . TRP A 1 172 ? -0.671 -6.461 0.715 1.00 96.25 172 TRP A N 1
ATOM 1290 C CA . TRP A 1 172 ? -0.830 -5.901 -0.624 1.00 96.25 172 TRP A CA 1
ATOM 1291 C C . TRP A 1 172 ? 0.463 -6.019 -1.438 1.00 96.25 172 TRP A C 1
ATOM 1293 O O . TRP A 1 172 ? 0.438 -6.549 -2.545 1.00 96.25 172 TRP A O 1
ATOM 1303 N N . LEU A 1 173 ? 1.598 -5.600 -0.864 1.00 93.38 173 LEU A N 1
ATOM 1304 C CA . LEU A 1 173 ? 2.889 -5.552 -1.556 1.00 93.38 173 LEU A CA 1
ATOM 1305 C C . LEU A 1 173 ? 3.349 -6.938 -2.021 1.00 93.38 173 LEU A C 1
ATOM 1307 O O . LEU A 1 173 ? 3.705 -7.102 -3.182 1.00 93.38 173 LEU A O 1
ATOM 1311 N N . ILE A 1 174 ? 3.295 -7.954 -1.152 1.00 91.00 174 ILE A N 1
ATOM 1312 C CA . ILE A 1 174 ? 3.707 -9.318 -1.525 1.00 91.00 174 ILE A CA 1
ATOM 1313 C C . ILE A 1 174 ? 2.834 -9.868 -2.655 1.00 91.00 174 ILE A C 1
ATOM 1315 O O . ILE A 1 174 ? 3.355 -10.466 -3.594 1.00 91.00 174 ILE A O 1
ATOM 1319 N N . GLN A 1 175 ? 1.511 -9.696 -2.560 1.00 94.38 175 GLN A N 1
ATOM 1320 C CA . GLN A 1 175 ? 0.597 -10.168 -3.601 1.00 94.38 175 GLN A CA 1
ATOM 1321 C C . GLN A 1 175 ? 0.856 -9.442 -4.926 1.00 94.38 175 GLN A C 1
ATOM 1323 O O . GLN A 1 175 ? 0.881 -10.079 -5.974 1.00 94.38 175 GLN A O 1
ATOM 1328 N N . TYR A 1 176 ? 1.104 -8.133 -4.873 1.00 95.44 176 TYR A N 1
ATOM 1329 C CA . TYR A 1 176 ? 1.386 -7.308 -6.044 1.00 95.44 176 TYR A CA 1
ATOM 1330 C C . TYR A 1 176 ? 2.672 -7.744 -6.747 1.00 95.44 176 TYR A C 1
ATOM 1332 O O . TYR A 1 176 ? 2.654 -7.974 -7.953 1.00 95.44 176 TYR A O 1
ATOM 1340 N N . LEU A 1 177 ? 3.761 -7.930 -5.996 1.00 91.50 177 LEU A N 1
ATOM 1341 C CA . LEU A 1 177 ? 5.055 -8.346 -6.543 1.00 91.50 177 LEU A CA 1
ATOM 1342 C C . LEU A 1 177 ? 4.996 -9.740 -7.182 1.00 91.50 177 LEU A C 1
ATOM 1344 O O . LEU A 1 177 ? 5.497 -9.920 -8.289 1.00 91.50 177 LEU A O 1
ATOM 1348 N N . ARG A 1 178 ? 4.314 -10.703 -6.545 1.00 90.19 178 ARG A N 1
ATOM 1349 C CA . ARG A 1 178 ? 4.111 -12.046 -7.121 1.00 90.19 178 ARG A CA 1
ATOM 1350 C C . ARG A 1 178 ? 3.364 -11.989 -8.451 1.00 90.19 178 ARG A C 1
ATOM 1352 O O . ARG A 1 178 ? 3.823 -12.554 -9.436 1.00 90.19 178 ARG A O 1
ATOM 1359 N N . LEU A 1 179 ? 2.256 -11.249 -8.494 1.00 94.38 179 LEU A N 1
ATOM 1360 C CA . LEU A 1 179 ? 1.464 -11.084 -9.714 1.00 94.38 179 LEU A CA 1
ATOM 1361 C C . LEU A 1 179 ? 2.239 -10.339 -10.805 1.00 94.38 179 LEU A C 1
ATOM 1363 O O . LEU A 1 179 ? 2.123 -10.675 -11.980 1.00 94.38 179 LEU A O 1
ATOM 1367 N N . LEU A 1 180 ? 3.052 -9.344 -10.441 1.00 92.75 180 LEU A N 1
ATOM 1368 C CA . LEU A 1 180 ? 3.940 -8.682 -11.393 1.00 92.75 180 LEU A CA 1
ATOM 1369 C C . LEU A 1 180 ? 4.948 -9.648 -12.007 1.00 92.75 180 LEU A C 1
ATOM 1371 O O . LEU A 1 180 ? 5.118 -9.619 -13.226 1.00 92.75 180 LEU A O 1
ATOM 1375 N N . GLN A 1 181 ? 5.586 -10.482 -11.182 1.00 88.12 181 GLN A N 1
ATOM 1376 C CA . GLN A 1 181 ? 6.550 -11.489 -11.621 1.00 88.12 181 GLN A CA 1
ATOM 1377 C C . GLN A 1 181 ? 5.903 -12.501 -12.577 1.00 88.12 181 GLN A C 1
ATOM 1379 O O . GLN A 1 181 ? 6.485 -12.837 -13.606 1.00 88.12 181 GLN A O 1
ATOM 1384 N N . GLU A 1 182 ? 4.686 -12.953 -12.264 1.00 91.94 182 GLU A N 1
ATOM 1385 C CA . GLU A 1 182 ? 3.907 -13.867 -13.108 1.00 91.94 182 GLU A CA 1
ATOM 1386 C C . GLU A 1 182 ? 3.528 -13.235 -14.456 1.00 91.94 182 GLU A C 1
ATOM 1388 O O . GLU A 1 182 ? 3.650 -13.871 -15.502 1.00 91.94 182 GLU A O 1
ATOM 1393 N N . LEU A 1 183 ? 3.094 -11.970 -14.455 1.00 94.19 183 LEU A N 1
ATOM 1394 C CA . LEU A 1 183 ? 2.670 -11.256 -15.666 1.00 94.19 183 LEU A CA 1
ATOM 1395 C C . LEU A 1 183 ? 3.840 -10.746 -16.523 1.00 94.19 183 LEU A C 1
ATOM 1397 O O . LEU A 1 183 ? 3.651 -10.442 -17.706 1.00 94.19 183 LEU A O 1
ATOM 1401 N N . ASN A 1 184 ? 5.033 -10.619 -15.938 1.00 90.19 184 ASN A N 1
ATOM 1402 C CA . ASN A 1 184 ? 6.228 -10.070 -16.576 1.00 90.19 184 ASN A CA 1
ATOM 1403 C C . ASN A 1 184 ? 7.453 -10.960 -16.316 1.00 90.19 184 ASN A C 1
ATOM 1405 O O . ASN A 1 184 ? 8.416 -10.505 -15.691 1.00 90.19 184 ASN A O 1
ATOM 1409 N N . PRO A 1 185 ? 7.460 -12.212 -16.807 1.00 83.75 185 PRO A N 1
ATOM 1410 C CA . PRO A 1 185 ? 8.615 -13.085 -16.646 1.00 83.75 185 PRO A CA 1
ATOM 1411 C C . PRO A 1 185 ? 9.869 -12.423 -17.237 1.00 83.75 185 PRO A C 1
ATOM 1413 O O . PRO A 1 185 ? 9.865 -11.969 -18.381 1.00 83.75 185 PRO A O 1
ATOM 1416 N N . GLY A 1 186 ? 10.934 -12.343 -16.434 1.00 73.50 186 GLY A N 1
ATOM 1417 C CA . GLY A 1 186 ? 12.209 -11.725 -16.814 1.00 73.50 186 GLY A CA 1
ATOM 1418 C C . GLY A 1 186 ? 12.304 -10.208 -16.605 1.00 73.50 186 GLY A C 1
ATOM 1419 O O . GLY A 1 186 ? 13.377 -9.651 -16.826 1.00 73.50 186 GLY A O 1
ATOM 1420 N N . ALA A 1 187 ? 11.238 -9.532 -16.161 1.00 74.38 187 ALA A N 1
ATOM 1421 C CA . ALA A 1 187 ? 11.345 -8.131 -15.756 1.00 74.38 187 ALA A CA 1
ATOM 1422 C C . ALA A 1 187 ? 12.210 -7.979 -14.495 1.00 74.38 187 ALA A C 1
ATOM 1424 O O . ALA A 1 187 ? 12.226 -8.846 -13.621 1.00 74.38 187 ALA A O 1
ATOM 1425 N N . ARG A 1 188 ? 12.913 -6.847 -14.398 1.00 70.50 188 ARG A N 1
ATOM 1426 C CA . ARG A 1 188 ? 13.648 -6.461 -13.186 1.00 70.50 188 ARG A CA 1
ATOM 1427 C C . ARG A 1 188 ? 12.705 -5.692 -12.269 1.00 70.50 188 ARG A C 1
ATOM 1429 O O . ARG A 1 188 ? 12.169 -4.663 -12.681 1.00 70.50 188 ARG A O 1
ATOM 1436 N N . LEU A 1 189 ? 12.492 -6.210 -11.062 1.00 70.00 189 LEU A N 1
ATOM 1437 C CA . LEU A 1 189 ? 11.587 -5.650 -10.056 1.00 70.00 189 LEU A CA 1
ATOM 1438 C C . LEU A 1 189 ? 12.376 -4.979 -8.920 1.00 70.00 189 LEU A C 1
ATOM 1440 O O . LEU A 1 189 ? 13.482 -5.428 -8.598 1.00 70.00 189 LEU A O 1
ATOM 1444 N N . HIS A 1 190 ? 11.789 -3.954 -8.287 1.00 57.34 190 HIS A N 1
ATOM 1445 C CA . HIS A 1 190 ? 12.318 -3.274 -7.090 1.00 57.34 190 HIS A CA 1
ATOM 1446 C C . HIS A 1 190 ? 11.489 -3.557 -5.803 1.00 57.34 190 HIS A C 1
ATOM 1448 O O . HIS A 1 190 ? 10.268 -3.623 -5.877 1.00 57.34 190 HIS A O 1
ATOM 1454 N N . ASP A 1 191 ? 12.157 -3.731 -4.646 1.00 53.62 191 ASP A N 1
ATOM 1455 C CA . ASP A 1 191 ? 11.723 -4.221 -3.287 1.00 53.62 191 ASP A CA 1
ATOM 1456 C C . ASP A 1 191 ? 11.217 -5.702 -3.018 1.00 53.62 191 ASP A C 1
ATOM 1458 O O . ASP A 1 191 ? 10.364 -6.231 -3.719 1.00 53.62 191 ASP A O 1
ATOM 1462 N N . LEU A 1 192 ? 11.698 -6.356 -1.930 1.00 58.94 192 LEU A N 1
ATOM 1463 C CA . LEU A 1 192 ? 11.476 -7.747 -1.399 1.00 58.94 192 LEU A CA 1
ATOM 1464 C C . LEU A 1 192 ? 11.911 -9.003 -2.220 1.00 58.94 192 LEU A C 1
ATOM 1466 O O . LEU A 1 192 ? 11.130 -9.581 -2.975 1.00 58.94 192 LEU A O 1
ATOM 1470 N N . VAL A 1 193 ? 13.124 -9.534 -1.965 1.00 57.16 193 VAL A N 1
ATOM 1471 C CA . VAL A 1 193 ? 13.806 -10.613 -2.742 1.00 57.16 193 VAL A CA 1
ATOM 1472 C C . VAL A 1 193 ? 12.970 -11.889 -2.921 1.00 57.16 193 VAL A C 1
ATOM 1474 O O . VAL A 1 193 ? 12.805 -12.368 -4.042 1.00 57.16 193 VAL A O 1
ATOM 1477 N N . ASP A 1 194 ? 12.381 -12.415 -1.843 1.00 55.28 194 ASP A N 1
ATOM 1478 C CA . ASP A 1 194 ? 11.606 -13.671 -1.885 1.00 55.28 194 ASP A CA 1
ATOM 1479 C C . ASP A 1 194 ? 10.297 -13.558 -2.691 1.00 55.28 194 ASP A C 1
ATOM 1481 O O . ASP A 1 194 ? 9.642 -14.563 -2.967 1.00 55.28 194 ASP A O 1
ATOM 1485 N N . ALA A 1 195 ? 9.890 -12.340 -3.060 1.00 54.53 195 ALA A N 1
ATOM 1486 C CA . ALA A 1 195 ? 8.716 -12.076 -3.883 1.00 54.53 195 ALA A CA 1
ATOM 1487 C C . ALA A 1 195 ? 9.049 -11.883 -5.377 1.00 54.53 195 ALA A C 1
ATOM 1489 O O . ALA A 1 195 ? 8.154 -11.527 -6.138 1.00 54.53 195 ALA A O 1
ATOM 1490 N N . GLY A 1 196 ? 10.297 -12.142 -5.797 1.00 53.34 196 GLY A N 1
ATOM 1491 C CA . GLY A 1 196 ? 10.749 -12.007 -7.192 1.00 53.34 196 GLY A CA 1
ATOM 1492 C C . GLY A 1 196 ? 11.586 -10.756 -7.462 1.00 53.34 196 GLY A C 1
ATOM 1493 O O . GLY A 1 196 ? 11.821 -10.396 -8.610 1.00 53.34 196 GLY A O 1
ATOM 1494 N N . MET A 1 197 ? 12.039 -10.076 -6.414 1.00 67.56 197 MET A N 1
ATOM 1495 C CA . MET A 1 197 ? 12.675 -8.781 -6.558 1.00 67.56 197 MET A CA 1
ATOM 1496 C C . MET A 1 197 ? 14.183 -8.830 -6.780 1.00 67.56 197 MET A C 1
ATOM 1498 O O . MET A 1 197 ? 14.888 -9.628 -6.163 1.00 67.56 197 MET A O 1
ATOM 1502 N N . THR A 1 198 ? 14.670 -7.925 -7.632 1.00 66.81 198 THR A N 1
ATOM 1503 C CA . THR A 1 198 ? 16.050 -7.904 -8.109 1.00 66.81 198 THR A CA 1
ATOM 1504 C C . THR A 1 198 ? 16.892 -6.735 -7.584 1.00 66.81 198 THR A C 1
ATOM 1506 O O . THR A 1 198 ? 18.105 -6.901 -7.495 1.00 66.81 198 THR A O 1
ATOM 1509 N N . GLU A 1 199 ? 16.312 -5.577 -7.223 1.00 72.44 199 GLU A N 1
ATOM 1510 C CA . GLU A 1 199 ? 17.079 -4.386 -6.781 1.00 72.44 199 GLU A CA 1
ATOM 1511 C C . GLU A 1 199 ? 16.335 -3.589 -5.672 1.00 72.44 199 GLU A C 1
ATOM 1513 O O . GLU A 1 199 ? 15.143 -3.333 -5.790 1.00 72.44 199 GLU A O 1
ATOM 1518 N N . ILE A 1 200 ? 16.999 -3.175 -4.578 1.00 79.12 200 ILE A N 1
ATOM 1519 C CA . ILE A 1 200 ? 16.377 -2.361 -3.500 1.00 79.12 200 ILE A CA 1
ATOM 1520 C C . ILE A 1 200 ? 17.058 -1.000 -3.410 1.00 79.12 200 ILE A C 1
ATOM 1522 O O . ILE A 1 200 ? 18.268 -0.923 -3.196 1.00 79.12 200 ILE A O 1
ATOM 1526 N N . GLY A 1 201 ? 16.262 0.067 -3.466 1.00 79.81 201 GLY A N 1
ATOM 1527 C CA . GLY A 1 201 ? 16.674 1.404 -3.057 1.00 79.81 201 GLY A CA 1
ATOM 1528 C C . GLY A 1 201 ? 16.308 1.693 -1.607 1.00 79.81 201 GLY A C 1
ATOM 1529 O O . GLY A 1 201 ? 15.128 1.743 -1.272 1.00 79.81 201 GLY A O 1
ATOM 1530 N N . ILE A 1 202 ? 17.303 1.928 -0.750 1.00 83.38 202 ILE A N 1
ATOM 1531 C CA . ILE A 1 202 ? 17.078 2.435 0.611 1.00 83.38 202 ILE A CA 1
ATOM 1532 C C . ILE A 1 202 ? 17.410 3.925 0.620 1.00 83.38 202 ILE A C 1
ATOM 1534 O O . ILE A 1 202 ? 18.571 4.307 0.486 1.00 83.38 202 ILE A O 1
ATOM 1538 N N . ASP A 1 203 ? 16.389 4.764 0.784 1.00 83.06 203 ASP A N 1
ATOM 1539 C CA . ASP A 1 203 ? 16.555 6.217 0.833 1.00 83.06 203 ASP A CA 1
ATOM 1540 C C . ASP A 1 203 ? 16.882 6.683 2.261 1.00 83.06 203 ASP A C 1
ATOM 1542 O O . ASP A 1 203 ? 15.997 6.983 3.073 1.00 83.06 203 ASP A O 1
ATOM 1546 N N . LEU A 1 204 ? 18.178 6.687 2.586 1.00 82.94 204 LEU A N 1
ATOM 1547 C CA . LEU A 1 204 ? 18.692 7.139 3.877 1.00 82.94 204 LEU A CA 1
ATOM 1548 C C . LEU A 1 204 ? 18.470 8.646 4.041 1.00 82.94 204 LEU A C 1
ATOM 1550 O O . LEU A 1 204 ? 19.116 9.466 3.396 1.00 82.94 204 LEU A O 1
ATOM 1554 N N . LYS A 1 205 ? 17.578 9.017 4.962 1.00 82.75 205 LYS A N 1
ATOM 1555 C CA . LYS A 1 205 ? 17.164 10.416 5.157 1.00 82.75 205 LYS A CA 1
ATOM 1556 C C . LYS A 1 205 ? 18.197 11.285 5.868 1.00 82.75 205 LYS A C 1
ATOM 1558 O O . LYS A 1 205 ? 18.180 12.501 5.705 1.00 82.75 205 LYS A O 1
ATOM 1563 N N . ALA A 1 206 ? 19.070 10.683 6.671 1.00 81.94 206 ALA A N 1
ATOM 1564 C CA . ALA A 1 206 ? 20.173 11.367 7.332 1.00 81.94 206 ALA A CA 1
ATOM 1565 C C . ALA A 1 206 ? 21.245 10.362 7.768 1.00 81.94 206 ALA A C 1
ATOM 1567 O O . ALA A 1 206 ? 20.940 9.208 8.063 1.00 81.94 206 ALA A O 1
ATOM 1568 N N . LEU A 1 207 ? 22.493 10.828 7.862 1.00 84.31 207 LEU A N 1
ATOM 1569 C CA . LEU A 1 207 ? 23.605 10.046 8.413 1.00 84.31 207 LEU A CA 1
ATOM 1570 C C . LEU A 1 207 ? 23.639 10.073 9.949 1.00 84.31 207 LEU A C 1
ATOM 1572 O O . LEU A 1 207 ? 24.087 9.121 10.577 1.00 84.31 207 LEU A O 1
ATOM 1576 N N . ARG A 1 208 ? 23.204 11.181 10.563 1.00 85.62 208 ARG A N 1
ATOM 1577 C CA . ARG A 1 208 ? 23.212 11.373 12.019 1.00 85.62 208 ARG A CA 1
ATOM 1578 C C . ARG A 1 208 ? 21.789 11.398 12.551 1.00 85.62 208 ARG A C 1
ATOM 1580 O O . ARG A 1 208 ? 20.920 12.031 11.951 1.00 85.62 208 ARG A O 1
ATOM 1587 N N . LEU A 1 209 ? 21.586 10.790 13.718 1.00 81.38 209 LEU A N 1
ATOM 1588 C CA . LEU A 1 209 ? 20.293 10.799 14.399 1.00 81.38 209 LEU A CA 1
ATOM 1589 C C . LEU A 1 209 ? 19.837 12.221 14.749 1.00 81.38 209 LEU A C 1
ATOM 1591 O O . LEU A 1 209 ? 18.669 12.529 14.555 1.00 81.38 209 LEU A O 1
ATOM 1595 N N . SER A 1 210 ? 20.747 13.098 15.188 1.00 81.25 210 SER A N 1
ATOM 1596 C CA . SER A 1 210 ? 20.408 14.498 15.475 1.00 81.25 210 SER A CA 1
ATOM 1597 C C . SER A 1 210 ? 19.834 15.194 14.243 1.00 81.25 210 SER A C 1
ATOM 1599 O O . SER A 1 210 ? 18.747 15.746 14.307 1.00 81.25 210 SER A O 1
ATOM 1601 N N . THR A 1 211 ? 20.471 15.053 13.078 1.00 79.56 211 THR A N 1
ATOM 1602 C CA . THR A 1 211 ? 19.955 15.592 11.809 1.00 79.56 211 THR A CA 1
ATOM 1603 C C . THR A 1 211 ? 18.615 14.967 11.412 1.00 79.56 211 THR A C 1
ATOM 1605 O O . THR A 1 211 ? 17.734 15.659 10.906 1.00 79.56 211 THR A O 1
ATOM 1608 N N . PHE A 1 212 ? 18.440 13.667 11.658 1.00 77.88 212 PHE A N 1
ATOM 1609 C CA . PHE A 1 212 ? 17.171 12.979 11.426 1.00 77.88 212 PHE A CA 1
ATOM 1610 C C . PHE A 1 212 ? 16.042 13.486 12.339 1.00 77.88 212 PHE A C 1
ATOM 1612 O O . PHE A 1 212 ? 14.887 13.484 11.933 1.00 77.88 212 PHE A O 1
ATOM 1619 N N . GLN A 1 213 ? 16.360 13.907 13.565 1.00 73.25 213 GLN A N 1
ATOM 1620 C CA . GLN A 1 213 ? 15.393 14.380 14.559 1.00 73.25 213 GLN A CA 1
ATOM 1621 C C . GLN A 1 213 ? 15.127 15.892 14.485 1.00 73.25 213 GLN A C 1
ATOM 1623 O O . GLN A 1 213 ? 14.019 16.318 14.791 1.00 73.25 213 GLN A O 1
ATOM 1628 N N . GLU A 1 214 ? 16.122 16.689 14.087 1.00 65.56 214 GLU A N 1
ATOM 1629 C CA . GLU A 1 214 ? 16.056 18.156 13.982 1.00 65.56 214 GLU A CA 1
ATOM 1630 C C . GLU A 1 214 ? 15.444 18.644 12.666 1.00 65.56 214 GLU A C 1
ATOM 1632 O O . GLU A 1 214 ? 14.925 19.759 12.596 1.00 65.56 214 GLU A O 1
ATOM 1637 N N . GLY A 1 215 ? 15.490 17.830 11.606 1.00 56.12 215 GLY A N 1
ATOM 1638 C CA . GLY A 1 215 ? 14.721 18.127 10.403 1.00 56.12 215 GLY A CA 1
ATOM 1639 C C . GLY A 1 215 ? 13.220 18.202 10.736 1.00 56.12 215 GLY A C 1
ATOM 1640 O O . GLY A 1 215 ? 12.784 17.518 11.660 1.00 56.12 215 GLY A O 1
ATOM 1641 N N . PRO A 1 216 ? 12.394 18.965 9.991 1.00 45.81 216 PRO A N 1
ATOM 1642 C CA . PRO A 1 216 ? 10.938 19.006 10.181 1.00 45.81 216 PRO A CA 1
ATOM 1643 C C . PRO A 1 216 ? 10.217 17.693 9.807 1.00 45.81 216 PRO A C 1
ATOM 1645 O O . PRO A 1 216 ? 9.139 17.696 9.218 1.00 45.81 216 PRO A O 1
ATOM 1648 N N . PHE A 1 217 ? 10.797 16.544 10.149 1.00 49.25 217 PHE A N 1
ATOM 1649 C CA . PHE A 1 217 ? 10.103 15.277 10.242 1.00 49.25 217 PHE A CA 1
ATOM 1650 C C . PHE A 1 217 ? 9.140 15.396 11.422 1.00 49.25 217 PHE A C 1
ATOM 1652 O O . PHE A 1 217 ? 9.516 15.205 12.576 1.00 49.25 217 PHE A O 1
ATOM 1659 N N . ILE A 1 218 ? 7.890 15.772 11.148 1.00 42.12 218 ILE A N 1
ATOM 1660 C CA . ILE A 1 218 ? 6.844 15.754 12.170 1.00 42.12 218 ILE A CA 1
ATOM 1661 C C . ILE A 1 218 ? 6.644 14.296 12.576 1.00 42.12 218 ILE A C 1
ATOM 1663 O O . ILE A 1 218 ? 5.963 13.516 11.912 1.00 42.12 218 ILE A O 1
ATOM 1667 N N . PHE A 1 219 ? 7.291 13.928 13.670 1.00 44.75 219 PHE A N 1
ATOM 1668 C CA . PHE A 1 219 ? 7.011 12.716 14.397 1.00 44.75 219 PHE A CA 1
ATOM 1669 C C . PHE A 1 219 ? 5.676 12.907 15.109 1.00 44.75 219 PHE A C 1
ATOM 1671 O O . PHE A 1 219 ? 5.544 13.786 15.960 1.00 44.75 219 PHE A O 1
ATOM 1678 N N . PHE A 1 220 ? 4.682 12.075 14.795 1.00 38.88 220 PHE A N 1
ATOM 1679 C CA . PHE A 1 220 ? 3.567 11.890 15.720 1.00 38.88 220 PHE A CA 1
ATOM 1680 C C . PHE A 1 220 ? 4.179 11.487 17.070 1.00 38.88 220 PHE A C 1
ATOM 1682 O O . PHE A 1 220 ? 4.985 10.555 17.125 1.00 38.88 220 PHE A O 1
ATOM 1689 N N . SER A 1 221 ? 3.889 12.251 18.125 1.00 32.03 221 SER A N 1
ATOM 1690 C CA . SER A 1 221 ? 4.488 12.125 19.459 1.00 32.03 221 SER A CA 1
ATOM 1691 C C . SER A 1 221 ? 4.562 10.654 19.902 1.00 32.03 221 SER A C 1
ATOM 1693 O O . SER A 1 221 ? 3.535 10.051 20.206 1.00 32.03 221 SER A O 1
ATOM 1695 N N . GLY A 1 222 ? 5.766 10.065 19.882 1.00 37.41 222 GLY A N 1
ATOM 1696 C CA . GLY A 1 222 ? 5.996 8.639 20.174 1.00 37.41 222 GLY A CA 1
ATOM 1697 C C . GLY A 1 222 ? 7.090 7.943 19.344 1.00 37.41 222 GLY A C 1
ATOM 1698 O O . GLY A 1 222 ? 7.426 6.795 19.621 1.00 37.41 222 GLY A O 1
ATOM 1699 N N . LEU A 1 223 ? 7.671 8.608 18.341 1.00 40.50 223 LEU A N 1
ATOM 1700 C CA . LEU A 1 223 ? 8.610 8.002 17.380 1.00 40.50 223 LEU A CA 1
ATOM 1701 C C . LEU A 1 223 ? 10.109 8.030 17.764 1.00 40.50 223 LEU A C 1
ATOM 1703 O O . LEU A 1 223 ? 10.950 7.682 16.937 1.00 40.50 223 LEU A O 1
ATOM 1707 N N . SER A 1 224 ? 10.486 8.403 18.989 1.00 29.06 224 SER A N 1
ATOM 1708 C CA . SER A 1 224 ? 11.902 8.633 19.323 1.00 29.06 224 SER A CA 1
ATOM 1709 C C . SER A 1 224 ? 12.792 7.379 19.409 1.00 29.06 224 SER A C 1
ATOM 1711 O O . SER A 1 224 ? 13.989 7.540 19.626 1.00 29.06 224 SER A O 1
ATOM 1713 N N . LEU A 1 225 ? 12.287 6.144 19.236 1.00 30.28 225 LEU A N 1
ATOM 1714 C CA . LEU A 1 225 ? 13.096 4.960 19.584 1.00 30.28 225 LEU A CA 1
ATOM 1715 C C . LEU A 1 225 ? 12.844 3.647 18.814 1.00 30.28 225 LEU A C 1
ATOM 1717 O O . LEU A 1 225 ? 13.049 2.570 19.375 1.00 30.28 225 LEU A O 1
ATOM 1721 N N . ALA A 1 226 ? 12.424 3.661 17.546 1.00 32.19 226 ALA A N 1
ATOM 1722 C CA . ALA A 1 226 ? 12.266 2.393 16.818 1.00 32.19 226 ALA A CA 1
ATOM 1723 C C . ALA A 1 226 ? 12.601 2.467 15.324 1.00 32.19 226 ALA A C 1
ATOM 1725 O O . ALA A 1 226 ? 11.749 2.245 14.470 1.00 32.19 226 ALA A O 1
ATOM 1726 N N . VAL A 1 227 ? 13.886 2.635 14.995 1.00 32.62 227 VAL A N 1
ATOM 1727 C CA . VAL A 1 227 ? 14.423 2.081 13.739 1.00 32.62 227 VAL A CA 1
ATOM 1728 C C . VAL A 1 227 ? 14.688 0.589 13.970 1.00 32.62 227 VAL A C 1
ATOM 1730 O O . VAL A 1 227 ? 15.817 0.126 14.070 1.00 32.62 227 VAL A O 1
ATOM 1733 N N . ARG A 1 228 ? 13.613 -0.185 14.136 1.00 30.16 228 ARG A N 1
ATOM 1734 C CA . ARG A 1 228 ? 13.633 -1.622 13.858 1.00 30.16 228 ARG A CA 1
ATOM 1735 C C . ARG A 1 228 ? 12.857 -1.774 12.570 1.00 30.16 228 ARG A C 1
ATOM 1737 O O . ARG A 1 228 ? 11.639 -1.611 12.552 1.00 30.16 228 ARG A O 1
ATOM 1744 N N . THR A 1 229 ? 13.595 -1.973 11.488 1.00 37.00 229 THR A N 1
ATOM 1745 C CA . THR A 1 229 ? 13.056 -2.238 10.161 1.00 37.00 229 THR A CA 1
ATOM 1746 C C . THR A 1 229 ? 11.904 -3.241 10.257 1.00 37.00 229 THR A C 1
ATOM 1748 O O . THR A 1 229 ? 11.992 -4.265 10.930 1.00 37.00 229 THR A O 1
ATOM 1751 N N . ALA A 1 230 ? 10.809 -2.935 9.557 1.00 36.41 230 ALA A N 1
ATOM 1752 C CA . ALA A 1 230 ? 9.625 -3.781 9.368 1.00 36.41 230 ALA A CA 1
ATOM 1753 C C . ALA A 1 230 ? 9.935 -5.187 8.814 1.00 36.41 230 ALA A C 1
ATOM 1755 O O . ALA A 1 230 ? 9.067 -6.057 8.732 1.00 36.41 230 ALA A O 1
ATOM 1756 N N . LEU A 1 231 ? 11.180 -5.395 8.404 1.00 33.38 231 LEU A N 1
ATOM 1757 C CA . LEU A 1 231 ? 11.727 -6.620 7.879 1.00 33.38 231 LEU A CA 1
ATOM 1758 C C . LEU A 1 231 ? 12.351 -7.391 9.042 1.00 33.38 231 LEU A C 1
ATOM 1760 O O . LEU A 1 231 ? 13.525 -7.218 9.367 1.00 33.38 231 LEU A O 1
ATOM 1764 N N . GLY A 1 232 ? 11.553 -8.260 9.670 1.00 30.08 232 GLY A N 1
ATOM 1765 C CA . GLY A 1 232 ? 12.100 -9.364 10.455 1.00 30.08 232 GLY A CA 1
ATOM 1766 C C . GLY A 1 232 ? 13.237 -10.024 9.671 1.00 30.08 232 GLY A C 1
ATOM 1767 O O . GLY A 1 232 ? 13.125 -10.187 8.459 1.00 30.08 232 GLY A O 1
ATOM 1768 N N . THR A 1 233 ? 14.340 -10.304 10.365 1.00 28.97 233 THR A N 1
ATOM 1769 C CA . THR A 1 233 ? 15.645 -10.771 9.875 1.00 28.97 233 THR A CA 1
ATOM 1770 C C . THR A 1 233 ? 15.614 -11.353 8.455 1.00 28.97 233 THR A C 1
ATOM 1772 O O . THR A 1 233 ? 15.430 -12.555 8.265 1.00 28.97 233 THR A O 1
ATOM 1775 N N . VAL A 1 234 ? 15.816 -10.503 7.441 1.00 28.73 234 VAL A N 1
ATOM 1776 C CA . VAL A 1 234 ? 16.034 -10.963 6.065 1.00 28.73 234 VAL A CA 1
ATOM 1777 C C . VAL A 1 234 ? 17.427 -11.570 6.033 1.00 28.73 234 VAL A C 1
ATOM 1779 O O . VAL A 1 234 ? 18.443 -10.877 6.073 1.00 28.73 234 VAL A O 1
ATOM 1782 N N . ARG A 1 235 ? 17.480 -12.901 6.042 1.00 24.97 235 ARG A N 1
ATOM 1783 C CA . ARG A 1 235 ? 18.722 -13.663 5.957 1.00 24.97 235 ARG A CA 1
ATOM 1784 C C . ARG A 1 235 ? 19.219 -13.574 4.512 1.00 24.97 235 ARG A C 1
ATOM 1786 O O . ARG A 1 235 ? 18.883 -14.419 3.688 1.00 24.97 235 ARG A O 1
ATOM 1793 N N . LEU A 1 236 ? 19.999 -12.536 4.203 1.00 27.05 236 LEU A N 1
ATOM 1794 C CA . LEU A 1 236 ? 20.718 -12.415 2.934 1.00 27.05 236 LEU A CA 1
ATOM 1795 C C . LEU A 1 236 ? 21.582 -13.672 2.755 1.00 27.05 236 LEU A C 1
ATOM 1797 O O . LEU A 1 236 ? 22.545 -13.901 3.493 1.00 27.05 236 LEU A O 1
ATOM 1801 N N . ARG A 1 237 ? 21.202 -14.555 1.824 1.00 24.67 237 ARG A N 1
ATOM 1802 C CA . ARG A 1 237 ? 22.015 -15.730 1.506 1.00 24.67 237 ARG A CA 1
ATOM 1803 C C . ARG A 1 237 ? 23.287 -15.258 0.803 1.00 24.67 237 ARG A C 1
ATOM 1805 O O . ARG A 1 237 ? 23.237 -14.788 -0.324 1.00 24.67 237 ARG A O 1
ATOM 1812 N N . ARG A 1 238 ? 24.401 -15.518 1.497 1.00 28.38 238 ARG A N 1
ATOM 1813 C CA . ARG A 1 238 ? 25.815 -15.427 1.098 1.00 28.38 238 ARG A CA 1
ATOM 1814 C C . ARG A 1 238 ? 26.404 -14.012 1.047 1.00 28.38 238 ARG A C 1
ATOM 1816 O O . ARG A 1 238 ? 26.429 -13.363 0.015 1.00 28.38 238 ARG A O 1
ATOM 1823 N N . GLY A 1 239 ? 27.047 -13.642 2.157 1.00 29.23 239 GLY A N 1
ATOM 1824 C CA . GLY A 1 239 ? 28.417 -13.128 2.065 1.00 29.23 239 GLY A CA 1
ATOM 1825 C C . GLY A 1 239 ? 28.702 -11.702 2.521 1.00 29.23 239 GLY A C 1
ATOM 1826 O O . GLY A 1 239 ? 29.866 -11.332 2.475 1.00 29.23 239 GLY A O 1
ATOM 1827 N N . LEU A 1 240 ? 27.730 -10.920 2.998 1.00 23.56 240 LEU A N 1
ATOM 1828 C CA . LEU A 1 240 ? 28.012 -9.604 3.586 1.00 23.56 240 LEU A CA 1
ATOM 1829 C C . LEU A 1 240 ? 27.265 -9.424 4.908 1.00 23.56 240 LEU A C 1
ATOM 1831 O O . LEU A 1 240 ? 26.056 -9.209 4.953 1.00 23.56 240 LEU A O 1
ATOM 1835 N N . ILE A 1 241 ? 28.023 -9.527 5.998 1.00 23.86 241 ILE A N 1
ATOM 1836 C CA . ILE A 1 241 ? 27.644 -9.011 7.310 1.00 23.86 241 ILE A CA 1
ATOM 1837 C C . ILE A 1 241 ? 27.770 -7.490 7.201 1.00 23.86 241 ILE A C 1
ATOM 1839 O O . ILE A 1 241 ? 28.880 -6.970 7.162 1.00 23.86 241 ILE A O 1
ATOM 1843 N N . CYS A 1 242 ? 26.651 -6.772 7.117 1.00 22.14 242 CYS A N 1
ATOM 1844 C CA . CYS A 1 242 ? 26.661 -5.337 7.376 1.00 22.14 242 CYS A CA 1
ATOM 1845 C C . CYS A 1 242 ? 26.383 -5.148 8.870 1.00 22.14 242 CYS A C 1
ATOM 1847 O O . CYS A 1 242 ? 25.268 -5.376 9.341 1.00 22.14 242 CYS A O 1
ATOM 1849 N N . HIS A 1 243 ? 27.426 -4.811 9.628 1.00 22.19 243 HIS A N 1
ATOM 1850 C CA . HIS A 1 243 ? 27.265 -4.271 10.970 1.00 22.19 243 HIS A CA 1
ATOM 1851 C C . HIS A 1 243 ? 26.688 -2.861 10.844 1.00 22.19 243 HIS A C 1
ATOM 1853 O O . HIS A 1 243 ? 27.383 -1.936 10.432 1.00 22.19 243 HIS A O 1
ATOM 1859 N N . CYS A 1 244 ? 25.411 -2.713 11.183 1.00 22.98 244 CYS A N 1
ATOM 1860 C CA . CYS A 1 244 ? 24.813 -1.411 11.431 1.00 22.98 244 CYS A CA 1
ATOM 1861 C C . CYS A 1 244 ? 25.167 -0.991 12.861 1.00 22.98 244 CYS A C 1
ATOM 1863 O O . CYS A 1 244 ? 24.781 -1.671 13.815 1.00 22.98 244 CYS A O 1
ATOM 1865 N N . ILE A 1 245 ? 25.934 0.093 12.972 1.00 27.53 245 ILE A N 1
ATOM 1866 C CA . ILE A 1 245 ? 25.950 0.962 14.154 1.00 27.53 245 ILE A CA 1
ATOM 1867 C C . ILE A 1 245 ? 24.659 1.783 14.124 1.00 27.53 245 ILE A C 1
ATOM 1869 O O . ILE A 1 245 ? 24.272 2.190 13.002 1.00 27.53 245 ILE A O 1
#

Sequence (245 aa):
MASIEVDGKSVEVKEGSSIKDALEALGFKIAMFPSQKGFFMPCQTGGCWSCALEIDGQLMPVCIGTVQKGMRIKTDTSSSPPKRMVGGFMGHHVGGVGTPWWLCGDWIEVACFTAGCNFCCPQCQNWRFAYLATGDPLTPPEAAKLMTATRRRYAVERIAISGGEGTLNRRWLIQYLRLLQELNPGARLHDLVDAGMTEIGIDLKALRLSTFQEGPFIFFSGLSLAVRTALGTVRLRRGLICHCI

pLDDT: mean 81.62, std 20.63, range [22.14, 98.5]

Secondary structure (DSSP, 8-state):
-EEEEETTEEEEE-TT-BHHHHHHHTTPPEESSTTSSSEE--SSSSSS-TTEEEETTEEEEGGG-B--TT-EEE---SSSPP-B-EEEEEEEEE--TTS-TT-EEEEEEEEEEE---S---TT-TTHHHHT--SSPPBPHHHHHHHHHHHHHHHT-SEEEEEES-GGG-HHHHHHHHHHHHHHSTT-EEBS-GGGT--B-------SSHHHHHHSS----TT-TT----SS-----SSS------

Foldseek 3Di:
DAWEAEPNDIDDDDAFAALVVVCVVVVFDEDLALPDPGQDDNQLQQAALSNWWQKPNDTGRRSPHTDDHHIYTYRDCVPPFGWGDKADFAFDQADDFFPPRPQGDDGAETEMAGEGANWPAPPPPQVCRPNDNDDDTDGLLRVLVSNLVSCVVVVYQEYEYHHHDLCSNVSRNLSNLLSNCVSRPNGAYEDDVVSPHDTYGDDDPDPDVCSVVPGPGPNPPPPNDDPPPSDDDPPPPDDDDDDDD

Radius of gyration: 19.41 Å; chains: 1; bounding box: 54×35×49 Å